Protein AF-A0A9W7NIA6-F1 (afdb_monomer_lite)

InterPro domains:
  IPR011495 Signal transduction histidine kinase, subgroup 2, dimerisation and phosphoacceptor domain [PF07568] (92-159)
  IPR036890 Histidine kinase/HSP90-like ATPase superfamily [G3DSA:3.30.565.10] (148-279)

Radius of gyration: 28.09 Å; chains: 1; bounding box: 45×114×81 Å

pLDDT: mean 70.33, std 26.48, range [24.34, 98.06]

Foldseek 3Di:
DDDDDDDDDDDDDDDDPDDDDDDDDDDDDDDDDDDDDDDDDDDDDDDDDDDDDDDDDDPDDDDDDDDDDDDDDDPPDPDDPVVVVVVLLVVLVVQLVVLVVVLVVLVVVLVPDPDPQVSLLSVLVSLLSNLLSQQSVQWDCPVVATKGQLLSSLVVSLVVCQVVCVVLAEAEAEEADRAIFHSQLSSLVSSLSSLLQSLQSVVCSVVSHFYWYWYFDQDPQRKTKTKIFTPADPPPPPPPDDPSNVVSVVSNVVSCVSLVWDWDADPSRGMIMIIHHNVRRD

Organism: NCBI:txid214106

Secondary structure (DSSP, 8-state):
-------------------PPPPP----------------------------------------------------PPP-HHHHHHHHHHHHHHHHHHHHHHHHHHHHHHHT---HHHHHHHHHHHHHHHHHHHHHHTEE-TTSS-EEEHHHHHHHHHHHHHHHHHHTTEEEEEEE---EEEHHHHHHHHHHHHHHHHHHHHHHHHHTSEEEEEEEEE-TTS-EEEEEEE------TT-PPPHHHHHHHHHHHHHHHHTT-EEEE-TTS-EEEEEE-GGG--

Sequence (282 aa):
MSSGASWPTGHRGRSRTGWSCIPAGAAPGHAGSLLMQRSANAPARTVAGSSVEKRSTAAESLMKHEPSAGGTGPQRDGPDERSDAAVIADLRHGMANSLQMLAALVQVRISALEDPGTRQELEALVSGVHGMGMVYRALDVSTGRLRTAVHRVVQDLCGVHRAALESANIQLRCHTDDVLIPLDAAMPLAVLTSEMLMAAIKRCQRARHGALDVLLVRDDDGCLRLDVLNDGFDLPQHSGRAAGDLLGWTVVTALAHQIGASVERSADDRRITLILRPSRLE

Structure (mmCIF, N/CA/C/O backbone):
data_AF-A0A9W7NIA6-F1
#
_entry.id   AF-A0A9W7NIA6-F1
#
loop_
_atom_site.group_PDB
_atom_site.id
_atom_site.type_symbol
_atom_site.label_atom_id
_atom_site.label_alt_id
_atom_site.label_comp_id
_atom_site.label_asym_id
_atom_site.label_entity_id
_atom_site.label_seq_id
_atom_site.pdbx_PDB_ins_code
_atom_site.Cartn_x
_atom_site.Cartn_y
_atom_site.Cartn_z
_atom_site.occupancy
_atom_site.B_iso_or_equiv
_atom_site.auth_seq_id
_atom_site.auth_comp_id
_atom_site.auth_asym_id
_atom_site.auth_atom_id
_atom_site.pdbx_PDB_model_num
ATOM 1 N N . MET A 1 1 ? -2.355 -62.264 9.907 1.00 35.81 1 MET A N 1
ATOM 2 C CA . MET A 1 1 ? -1.812 -61.098 10.635 1.00 35.81 1 MET A CA 1
ATOM 3 C C . MET A 1 1 ? -2.331 -59.865 9.892 1.00 35.81 1 MET A C 1
ATOM 5 O O . MET A 1 1 ? -1.863 -59.627 8.792 1.00 35.81 1 MET A O 1
ATOM 9 N N . SER A 1 2 ? -3.557 -59.395 10.185 1.00 29.06 2 SER A N 1
ATOM 10 C CA . SER A 1 2 ? -3.890 -58.295 11.136 1.00 29.06 2 SER A CA 1
ATOM 11 C C . SER A 1 2 ? -3.216 -56.977 10.719 1.00 29.06 2 SER A C 1
ATOM 13 O O . SER A 1 2 ? -1.999 -56.978 10.606 1.00 29.06 2 SER A O 1
ATOM 15 N N . SER A 1 3 ? -3.860 -55.831 10.465 1.00 29.38 3 SER A N 1
ATOM 16 C CA . SER A 1 3 ? -5.080 -55.158 10.974 1.00 29.38 3 SER A CA 1
ATOM 17 C C . SER A 1 3 ? -5.389 -53.983 9.997 1.00 29.38 3 SER A C 1
ATOM 19 O O . SER A 1 3 ? -4.436 -53.461 9.430 1.00 29.38 3 SER A O 1
ATOM 21 N N . GLY A 1 4 ? -6.625 -53.613 9.601 1.00 26.69 4 GLY A N 1
ATOM 22 C CA . GLY A 1 4 ? -7.628 -52.787 10.333 1.00 26.69 4 GLY A CA 1
ATOM 23 C C . GLY A 1 4 ? -7.138 -51.332 10.535 1.00 26.69 4 GLY A C 1
ATOM 24 O O . GLY A 1 4 ? -6.041 -51.192 11.056 1.00 26.69 4 GLY A O 1
ATOM 25 N N . ALA A 1 5 ? -7.809 -50.212 10.203 1.00 28.19 5 ALA A N 1
ATOM 26 C CA . ALA A 1 5 ? -9.239 -49.849 10.142 1.00 28.19 5 ALA A CA 1
ATOM 27 C C . ALA A 1 5 ? -9.411 -48.465 9.408 1.00 28.19 5 ALA A C 1
ATOM 29 O O . ALA A 1 5 ? -8.474 -47.676 9.408 1.00 28.19 5 ALA A O 1
ATOM 30 N N . SER A 1 6 ? -10.422 -48.237 8.550 1.00 26.33 6 SER A N 1
ATOM 31 C CA . SER A 1 6 ? -11.706 -47.491 8.728 1.00 26.33 6 SER A CA 1
ATOM 32 C C . SER A 1 6 ? -11.681 -45.939 8.851 1.00 26.33 6 SER A C 1
ATOM 34 O O . SER A 1 6 ? -10.923 -45.377 9.628 1.00 26.33 6 SER A O 1
ATOM 36 N N . TRP A 1 7 ? -12.589 -45.303 8.088 1.00 26.31 7 TRP A N 1
ATOM 37 C CA . TRP A 1 7 ? -12.830 -43.878 7.749 1.00 26.31 7 TRP A CA 1
ATOM 38 C C . TRP A 1 7 ? -13.289 -42.936 8.904 1.00 26.31 7 TRP A C 1
ATOM 40 O O . TRP A 1 7 ? -13.500 -43.421 10.013 1.00 26.31 7 TRP A O 1
ATOM 50 N N . PRO A 1 8 ? -13.519 -41.614 8.663 1.00 30.97 8 PRO A N 1
ATOM 51 C CA . PRO A 1 8 ? -14.821 -41.189 8.119 1.00 30.97 8 PRO A CA 1
ATOM 52 C C . PRO A 1 8 ? -14.792 -40.074 7.051 1.00 30.97 8 PRO A C 1
ATOM 54 O O . PRO A 1 8 ? -13.955 -39.178 7.003 1.00 30.97 8 PRO A O 1
ATOM 57 N N . THR A 1 9 ? -15.817 -40.158 6.212 1.00 31.12 9 THR A N 1
ATOM 58 C CA . THR A 1 9 ? -16.374 -39.166 5.295 1.00 31.12 9 THR A CA 1
ATOM 59 C C . THR A 1 9 ? -17.072 -38.001 6.008 1.00 31.12 9 THR A C 1
ATOM 61 O O . THR A 1 9 ? -17.841 -38.237 6.935 1.00 31.12 9 THR A O 1
ATOM 64 N N . GLY A 1 10 ? -16.979 -36.801 5.423 1.00 24.70 10 GLY A N 1
ATOM 65 C CA . GLY A 1 10 ? -18.117 -35.880 5.305 1.00 24.70 10 GLY A CA 1
ATOM 66 C C . GLY A 1 10 ? -18.076 -34.593 6.132 1.00 24.70 10 GLY A C 1
ATOM 67 O O . GLY A 1 10 ? -18.335 -34.617 7.321 1.00 24.70 10 GLY A O 1
ATOM 68 N N . HIS A 1 11 ? -17.934 -33.456 5.445 1.00 25.97 11 HIS A N 1
ATOM 69 C CA . HIS A 1 11 ? -18.903 -32.360 5.537 1.00 25.97 11 HIS A CA 1
ATOM 70 C C . HIS A 1 11 ? -18.902 -31.577 4.215 1.00 25.97 11 HIS A C 1
ATOM 72 O O . HIS A 1 11 ? -17.964 -30.863 3.875 1.00 25.97 11 HIS A O 1
ATOM 78 N N . ARG A 1 12 ? -19.974 -31.763 3.434 1.00 33.03 12 ARG A N 1
ATOM 79 C CA . ARG A 1 12 ? -20.398 -30.826 2.388 1.00 33.03 12 ARG A CA 1
ATOM 80 C C . ARG A 1 12 ? -21.127 -29.680 3.079 1.00 33.03 12 ARG A C 1
ATOM 82 O O . ARG A 1 12 ? -22.023 -29.943 3.876 1.00 33.03 12 ARG A O 1
ATOM 89 N N . GLY A 1 13 ? -20.835 -28.444 2.693 1.00 24.81 13 GLY A N 1
ATOM 90 C CA . GLY A 1 13 ? -21.656 -27.307 3.088 1.00 24.81 13 GLY A CA 1
ATOM 91 C C . GLY A 1 13 ? -21.173 -25.978 2.530 1.00 24.81 13 GLY A C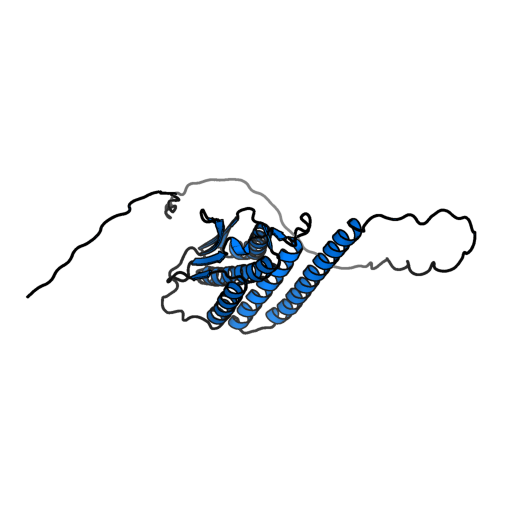 1
ATOM 92 O O . GLY A 1 13 ? -20.417 -25.320 3.217 1.00 24.81 13 GLY A O 1
ATOM 93 N N . ARG A 1 14 ? -21.720 -25.608 1.353 1.00 28.06 14 ARG A N 1
ATOM 94 C CA . ARG A 1 14 ? -22.021 -24.232 0.872 1.00 28.06 14 ARG A CA 1
ATOM 95 C C . ARG A 1 14 ? -20.824 -23.258 0.759 1.00 28.06 14 ARG A C 1
ATOM 97 O O . ARG A 1 14 ? -19.807 -23.424 1.388 1.00 28.06 14 ARG A O 1
ATOM 104 N N . SER A 1 15 ? -20.816 -22.231 -0.076 1.00 28.97 15 SER A N 1
ATOM 105 C CA . SER A 1 15 ? -21.731 -21.714 -1.089 1.00 28.97 15 SER A CA 1
ATOM 106 C C . SER A 1 15 ? -20.875 -20.894 -2.050 1.00 28.97 15 SER A C 1
ATOM 108 O O . SER A 1 15 ? -19.988 -20.157 -1.639 1.00 28.97 15 SER A O 1
ATOM 110 N N . ARG A 1 16 ? -21.166 -21.041 -3.340 1.00 33.53 16 ARG A N 1
ATOM 111 C CA . ARG A 1 16 ? -20.663 -20.199 -4.419 1.00 33.53 16 ARG A CA 1
ATOM 112 C C . ARG A 1 16 ? -21.032 -18.732 -4.163 1.00 33.53 16 ARG A C 1
ATOM 114 O O . ARG A 1 16 ? -22.217 -18.415 -4.171 1.00 33.53 16 ARG A O 1
ATOM 121 N N . THR A 1 17 ? -20.047 -17.850 -4.098 1.00 35.25 17 THR A N 1
ATOM 122 C CA . THR A 1 17 ? -20.168 -16.476 -4.602 1.00 35.25 17 THR A CA 1
ATOM 123 C C . THR A 1 17 ? -19.306 -16.407 -5.856 1.00 35.25 17 THR A C 1
ATOM 125 O O . THR A 1 17 ? -18.080 -16.373 -5.829 1.00 35.25 17 THR A O 1
ATOM 128 N N . GLY A 1 18 ? -19.982 -16.581 -6.991 1.00 30.41 18 GLY A N 1
ATOM 129 C CA . GLY A 1 18 ? -19.365 -16.638 -8.303 1.00 30.41 18 GLY A CA 1
ATOM 130 C C . GLY A 1 18 ? -19.008 -15.247 -8.791 1.00 30.41 18 GLY A C 1
ATOM 131 O O . GLY A 1 18 ? -19.892 -14.419 -8.965 1.00 30.41 18 GLY A O 1
ATOM 132 N N . TRP A 1 19 ? -17.727 -15.033 -9.064 1.00 31.39 19 TRP A N 1
ATOM 133 C CA . TRP A 1 19 ? -17.273 -14.041 -10.029 1.00 31.39 19 TRP A CA 1
ATOM 134 C C . TRP A 1 19 ? -16.448 -14.813 -11.055 1.00 31.39 19 TRP A C 1
ATOM 136 O O . TRP A 1 19 ? -15.331 -15.252 -10.791 1.00 31.39 19 TRP A O 1
ATOM 146 N N . SER A 1 20 ? -17.080 -15.110 -12.191 1.00 28.36 20 SER A N 1
ATOM 147 C CA . SER A 1 20 ? -16.443 -15.785 -13.316 1.00 28.36 20 SER A CA 1
ATOM 148 C C . SER A 1 20 ? -15.481 -14.825 -14.006 1.00 28.36 20 SER A C 1
ATOM 150 O O . SER A 1 20 ? -15.880 -13.729 -14.398 1.00 28.36 20 SER A O 1
ATOM 152 N N . CYS A 1 21 ? -14.238 -15.265 -14.187 1.00 28.02 21 CYS A N 1
ATOM 153 C CA . CYS A 1 21 ? -13.255 -14.634 -15.057 1.00 28.02 21 CYS A CA 1
ATOM 154 C C . CYS A 1 21 ? -13.866 -14.333 -16.436 1.00 28.02 21 CYS A C 1
ATOM 156 O O . CYS A 1 21 ? -14.433 -15.221 -17.074 1.00 28.02 21 CYS A O 1
ATOM 158 N N . ILE A 1 22 ? -13.737 -13.089 -16.893 1.00 31.64 22 ILE A N 1
ATOM 159 C CA . ILE A 1 22 ? -14.044 -12.694 -18.271 1.00 31.64 22 ILE A CA 1
ATOM 160 C C . ILE A 1 22 ? -12.953 -13.303 -19.168 1.00 31.64 22 ILE A C 1
ATOM 162 O O . ILE A 1 22 ? -11.774 -13.046 -18.909 1.00 31.64 22 ILE A O 1
ATOM 166 N N . PRO A 1 23 ? -13.281 -14.110 -20.194 1.00 31.00 23 PRO A N 1
ATOM 167 C CA . PRO A 1 23 ? -12.272 -14.631 -21.102 1.00 31.00 23 PRO A CA 1
ATOM 168 C C . PRO A 1 23 ? -11.847 -13.560 -22.113 1.00 31.00 23 PRO A C 1
ATOM 170 O O . PRO A 1 23 ? -12.667 -12.824 -22.664 1.00 31.00 23 PRO A O 1
ATOM 173 N N . ALA A 1 24 ? -10.541 -13.503 -22.358 1.00 29.97 24 ALA A N 1
ATOM 174 C CA . ALA A 1 24 ? -9.917 -12.698 -23.393 1.00 29.97 24 ALA A CA 1
ATOM 175 C C . ALA A 1 24 ? -10.160 -13.297 -24.792 1.00 29.97 24 ALA A C 1
ATOM 177 O O . ALA A 1 24 ? -9.992 -14.500 -24.987 1.00 29.97 24 ALA A O 1
ATOM 178 N N . GLY A 1 25 ? -10.458 -12.434 -25.769 1.00 29.38 25 GLY A N 1
ATOM 179 C CA . GLY A 1 25 ? -10.192 -12.692 -27.189 1.00 29.38 25 GLY A CA 1
ATOM 180 C C . GLY A 1 25 ? -11.402 -12.670 -28.125 1.00 29.38 25 GLY A C 1
ATOM 181 O O . GLY A 1 25 ? -12.050 -13.692 -28.314 1.00 29.38 25 GLY A O 1
ATOM 182 N N . ALA A 1 26 ? -11.617 -11.535 -28.803 1.00 25.50 26 ALA A N 1
ATOM 183 C CA . ALA A 1 26 ? -12.154 -11.489 -30.169 1.00 25.50 26 ALA A CA 1
ATOM 184 C C . ALA A 1 26 ? -11.897 -10.110 -30.820 1.00 25.50 26 ALA A C 1
ATOM 186 O O . ALA A 1 26 ? -12.522 -9.114 -30.471 1.00 25.50 26 ALA A O 1
ATOM 187 N N . ALA A 1 27 ? -10.993 -10.072 -31.798 1.00 28.80 27 ALA A N 1
ATOM 188 C CA . ALA A 1 27 ? -11.077 -9.205 -32.982 1.00 28.80 27 ALA A CA 1
ATOM 189 C C . ALA A 1 27 ? -11.425 -10.145 -34.165 1.00 28.80 27 ALA A C 1
ATOM 191 O O . ALA A 1 27 ? -11.070 -11.323 -34.048 1.00 28.80 27 ALA A O 1
ATOM 192 N N . PRO A 1 28 ? -12.086 -9.730 -35.275 1.00 40.97 28 PRO A N 1
ATOM 193 C CA . PRO A 1 28 ? -11.761 -8.534 -36.072 1.00 40.97 28 PRO A CA 1
ATOM 194 C C . PRO A 1 28 ? -12.975 -7.804 -36.711 1.00 40.97 28 PRO A C 1
ATOM 196 O O . PRO A 1 28 ? -14.111 -8.257 -36.621 1.00 40.97 28 PRO A O 1
ATOM 199 N N . GLY A 1 29 ? -12.729 -6.696 -37.429 1.00 26.22 29 GLY A N 1
ATOM 200 C CA . GLY A 1 29 ? -13.706 -6.147 -38.385 1.00 26.22 29 GLY A CA 1
ATOM 201 C C . GLY A 1 29 ? -13.488 -4.690 -38.800 1.00 26.22 29 GLY A C 1
ATOM 202 O O . GLY A 1 29 ? -13.996 -3.778 -38.161 1.00 26.22 29 GLY A O 1
ATOM 203 N N . HIS A 1 30 ? -12.753 -4.476 -39.894 1.00 30.47 30 HIS A N 1
ATOM 204 C CA . HIS A 1 30 ? -12.674 -3.209 -40.630 1.00 30.47 30 HIS A CA 1
ATOM 205 C C . HIS A 1 30 ? -13.987 -2.861 -41.354 1.00 30.47 30 HIS A C 1
ATOM 207 O O . HIS A 1 30 ? -14.531 -3.716 -42.043 1.00 30.47 30 HIS A O 1
ATOM 213 N N . ALA A 1 31 ? -14.391 -1.587 -41.294 1.00 26.70 31 ALA A N 1
ATOM 214 C CA . ALA A 1 31 ? -14.939 -0.757 -42.388 1.00 26.70 31 ALA A CA 1
ATOM 215 C C . ALA A 1 31 ? -15.314 0.609 -41.774 1.00 26.70 31 ALA A C 1
ATOM 217 O O . ALA A 1 31 ? -16.109 0.652 -40.846 1.00 26.70 31 ALA A O 1
ATOM 218 N N . GLY A 1 32 ? -14.591 1.697 -42.070 1.00 24.34 32 GLY A N 1
ATOM 219 C CA . GLY A 1 32 ? -14.987 2.700 -43.078 1.00 24.34 32 GLY A CA 1
ATOM 220 C C . GLY A 1 32 ? -16.084 3.620 -42.510 1.00 24.34 32 GLY A C 1
ATOM 221 O O . GLY A 1 32 ? -17.127 3.136 -42.114 1.00 24.34 32 GLY A O 1
ATOM 222 N N . SER A 1 33 ? -15.983 4.944 -42.428 1.00 25.64 33 SER A N 1
ATOM 223 C CA . SER A 1 33 ? -15.465 5.901 -43.401 1.00 25.64 33 SER A CA 1
ATOM 224 C C . SER A 1 33 ? -15.845 7.305 -42.894 1.00 25.64 33 SER A C 1
ATOM 226 O O . SER A 1 33 ? -17.018 7.494 -42.592 1.00 25.64 33 SER A O 1
ATOM 228 N N . LEU A 1 34 ? -14.874 8.240 -42.889 1.00 25.27 34 LEU A N 1
ATOM 229 C CA . LEU A 1 34 ? -14.994 9.689 -43.193 1.00 25.27 34 LEU A CA 1
ATOM 230 C C . LEU A 1 34 ? -15.921 10.544 -42.279 1.00 25.27 34 LEU A C 1
ATOM 232 O O . LEU A 1 34 ? -16.930 10.084 -41.782 1.00 25.27 34 LEU A O 1
ATOM 236 N N . LEU A 1 35 ? -15.734 11.836 -41.993 1.00 24.91 35 LEU A N 1
ATOM 237 C CA . LEU A 1 35 ? -14.941 12.972 -42.491 1.00 24.91 35 LEU A CA 1
ATOM 238 C C . LEU A 1 35 ? -15.291 14.124 -41.511 1.00 24.91 35 LEU A C 1
ATOM 240 O O . LEU A 1 35 ? -16.459 14.271 -41.170 1.00 24.91 35 LEU A O 1
ATOM 244 N N . MET A 1 36 ? -14.371 14.908 -40.948 1.00 26.52 36 MET A N 1
ATOM 245 C CA . MET A 1 36 ? -13.943 16.244 -41.418 1.00 26.52 36 MET A CA 1
ATOM 246 C C . MET A 1 36 ? -13.059 16.808 -40.285 1.00 26.52 36 MET A C 1
ATOM 248 O O . MET A 1 36 ? -13.489 16.816 -39.138 1.00 26.52 36 MET A O 1
ATOM 252 N N . GLN A 1 37 ? -11.755 17.044 -40.483 1.00 26.91 37 GLN A N 1
ATOM 253 C CA . GLN A 1 37 ? -11.140 18.319 -40.915 1.00 26.91 37 GLN A CA 1
ATOM 254 C C . GLN A 1 37 ? -11.650 19.537 -40.106 1.00 26.91 37 GLN A C 1
ATOM 256 O O . GLN A 1 37 ? -12.847 19.760 -40.037 1.00 26.91 37 GLN A O 1
ATOM 261 N N . ARG A 1 38 ? -10.814 20.425 -39.538 1.00 24.52 38 ARG A N 1
ATOM 262 C CA . ARG A 1 38 ? -9.667 21.104 -40.171 1.00 24.52 38 ARG A CA 1
ATOM 263 C C . ARG A 1 38 ? -8.953 22.045 -39.166 1.00 24.52 38 ARG A C 1
ATOM 265 O O . ARG A 1 38 ? -9.648 22.695 -38.401 1.00 24.52 38 ARG A O 1
ATOM 272 N N . SER A 1 39 ? -7.629 22.224 -39.350 1.00 24.78 39 SER A N 1
ATOM 273 C CA . SER A 1 39 ? -6.821 23.468 -39.154 1.00 24.78 39 SER A CA 1
ATOM 274 C C . SER A 1 39 ? -6.678 24.082 -37.745 1.00 24.78 39 SER A C 1
ATOM 276 O O . SER A 1 39 ? -7.606 24.047 -36.963 1.00 24.78 39 SER A O 1
ATOM 278 N N . ALA A 1 40 ? -5.589 24.744 -37.337 1.00 28.59 40 ALA A N 1
ATOM 279 C CA . ALA A 1 40 ? -4.321 25.179 -37.941 1.00 28.59 40 ALA A CA 1
ATOM 280 C C . ALA A 1 40 ? -3.360 25.511 -36.763 1.00 28.59 40 ALA A C 1
ATOM 282 O O . ALA A 1 40 ? -3.812 25.977 -35.727 1.00 28.59 40 ALA A O 1
ATOM 283 N N . ASN A 1 41 ? -2.100 25.077 -36.803 1.00 29.44 41 ASN A N 1
ATOM 284 C CA . ASN A 1 41 ? -0.897 25.877 -37.096 1.00 29.44 41 ASN A CA 1
ATOM 285 C C . ASN A 1 41 ? -0.435 26.865 -35.991 1.00 29.44 41 ASN A C 1
ATOM 287 O O . ASN A 1 41 ? -1.166 27.758 -35.577 1.00 29.44 41 ASN A O 1
ATOM 291 N N . ALA A 1 42 ? 0.818 26.684 -35.557 1.00 30.42 42 ALA A N 1
ATOM 292 C CA . ALA A 1 42 ? 1.571 27.498 -34.592 1.00 30.42 42 ALA A CA 1
ATOM 293 C C . ALA A 1 42 ? 2.020 28.859 -35.199 1.00 30.42 42 ALA A C 1
ATOM 295 O O . ALA A 1 42 ? 1.825 29.060 -36.401 1.00 30.42 42 ALA A O 1
ATOM 296 N N . PRO A 1 43 ? 2.636 29.796 -34.436 1.00 35.00 43 PRO A N 1
ATOM 297 C CA . PRO A 1 43 ? 4.067 29.662 -34.113 1.00 35.00 43 PRO A CA 1
ATOM 298 C C . PRO A 1 43 ? 4.513 30.226 -32.744 1.00 35.00 43 PRO A C 1
ATOM 300 O O . PRO A 1 43 ? 3.834 31.011 -32.088 1.00 35.00 43 PRO A O 1
ATOM 303 N N . ALA A 1 44 ? 5.727 29.839 -32.350 1.00 32.53 44 ALA A N 1
ATOM 304 C CA . ALA A 1 44 ? 6.492 30.403 -31.243 1.00 32.53 44 ALA A CA 1
ATOM 305 C C . ALA A 1 44 ? 7.003 31.828 -31.539 1.00 32.53 44 ALA A C 1
ATOM 307 O O . ALA A 1 44 ? 7.367 32.122 -32.678 1.00 32.53 44 ALA A O 1
ATOM 308 N N . ARG A 1 45 ? 7.151 32.664 -30.497 1.00 27.72 45 ARG A N 1
ATOM 309 C CA . ARG A 1 45 ? 8.235 33.661 -30.371 1.00 27.72 45 ARG A CA 1
ATOM 310 C C . ARG A 1 45 ? 8.408 34.146 -28.928 1.00 27.72 45 ARG A C 1
ATOM 312 O O . ARG A 1 45 ? 7.466 34.221 -28.151 1.00 27.72 45 ARG A O 1
ATOM 319 N N . THR A 1 46 ? 9.662 34.446 -28.623 1.00 28.09 46 THR A N 1
ATOM 320 C CA . THR A 1 46 ? 10.285 34.646 -27.312 1.00 28.09 46 THR A CA 1
ATOM 321 C C . THR A 1 46 ? 10.460 36.139 -26.968 1.00 28.09 46 THR A C 1
ATOM 323 O O . THR A 1 46 ? 10.605 36.952 -27.879 1.00 28.09 46 THR A O 1
ATOM 326 N N . VAL A 1 47 ? 10.611 36.418 -25.661 1.00 29.36 47 VAL A N 1
ATOM 327 C CA . VAL A 1 47 ? 11.514 37.396 -24.988 1.00 29.36 47 VAL A CA 1
ATOM 328 C C . VAL A 1 47 ? 10.870 38.560 -24.199 1.00 29.36 47 VAL A C 1
ATOM 330 O O . VAL A 1 47 ? 10.198 39.419 -24.753 1.00 29.36 47 VAL A O 1
ATOM 333 N N . ALA A 1 48 ? 11.299 38.599 -22.924 1.00 25.55 48 ALA A N 1
ATOM 334 C CA . ALA A 1 48 ? 11.569 39.718 -22.004 1.00 25.55 48 ALA A CA 1
ATOM 335 C C . ALA A 1 48 ? 10.449 40.407 -21.208 1.00 25.55 48 ALA A C 1
ATOM 337 O O . ALA A 1 48 ? 9.509 40.967 -21.754 1.00 25.55 48 ALA A O 1
ATOM 338 N N . GLY A 1 49 ? 10.741 40.547 -19.906 1.00 25.11 49 GLY A N 1
ATOM 339 C CA . GLY A 1 49 ? 10.599 41.831 -19.216 1.00 25.11 49 GLY A CA 1
ATOM 340 C C . GLY A 1 49 ? 9.767 41.815 -17.936 1.00 25.11 49 GLY A C 1
ATOM 341 O O . GLY A 1 49 ? 8.550 41.828 -18.005 1.00 25.11 49 GLY A O 1
ATOM 342 N N . SER A 1 50 ? 10.464 41.872 -16.794 1.00 26.41 50 SER A N 1
ATOM 343 C CA . SER A 1 50 ? 10.102 42.579 -15.547 1.00 26.41 50 SER A CA 1
ATOM 344 C C . SER A 1 50 ? 8.691 42.428 -14.950 1.00 26.41 50 SER A C 1
ATOM 346 O O . SER A 1 50 ? 7.726 42.962 -15.480 1.00 26.41 50 SER A O 1
ATOM 348 N N . SER A 1 51 ? 8.603 41.905 -13.723 1.00 27.80 51 SER A N 1
ATOM 349 C CA . SER A 1 51 ? 8.414 42.770 -12.542 1.00 27.80 51 SER A CA 1
ATOM 350 C C . SER A 1 51 ? 8.311 41.946 -11.260 1.00 27.80 51 SER A C 1
ATOM 352 O O . SER A 1 51 ? 7.390 41.157 -11.073 1.00 27.80 51 SER A O 1
ATOM 354 N N . VAL A 1 52 ? 9.279 42.170 -10.375 1.00 34.56 52 VAL A N 1
ATOM 355 C CA . VAL A 1 52 ? 9.288 41.772 -8.967 1.00 34.56 52 VAL A CA 1
ATOM 356 C C . VAL A 1 52 ? 8.818 42.983 -8.172 1.00 34.56 52 VAL A C 1
ATOM 358 O O . VAL A 1 52 ? 9.559 43.948 -8.086 1.00 34.56 52 VAL A O 1
ATOM 361 N N . GLU A 1 53 ? 7.618 42.934 -7.603 1.00 31.95 53 GLU A N 1
ATOM 362 C CA . GLU A 1 53 ? 7.084 43.821 -6.554 1.00 31.95 53 GLU A CA 1
ATOM 363 C C . GLU A 1 53 ? 5.821 43.114 -6.021 1.00 31.95 53 GLU A C 1
ATOM 365 O O . GLU A 1 53 ? 5.084 42.531 -6.804 1.00 31.95 53 GLU A O 1
ATOM 370 N N . LYS A 1 54 ? 5.425 43.060 -4.752 1.00 31.23 54 LYS A N 1
ATOM 371 C CA . LYS A 1 54 ? 5.798 43.661 -3.468 1.00 31.23 54 LYS A CA 1
ATOM 372 C C . LYS A 1 54 ? 5.013 42.840 -2.432 1.00 31.23 54 LYS A C 1
ATOM 374 O O . LYS A 1 54 ? 3.834 42.593 -2.675 1.00 31.23 54 LYS A O 1
ATOM 379 N N . ARG A 1 55 ? 5.611 42.462 -1.297 1.00 31.86 55 ARG A N 1
ATOM 380 C CA . ARG A 1 55 ? 4.918 42.191 -0.012 1.00 31.86 55 ARG A CA 1
ATOM 381 C C . ARG A 1 55 ? 5.962 41.930 1.079 1.00 31.86 55 ARG A C 1
ATOM 383 O O . ARG A 1 55 ? 6.223 40.799 1.469 1.00 31.86 55 ARG A O 1
ATOM 390 N N . SER A 1 56 ? 6.576 43.006 1.555 1.00 30.14 56 SER A N 1
ATOM 391 C CA . SER A 1 56 ? 7.138 43.079 2.903 1.00 30.14 56 SER A CA 1
ATOM 392 C C . SER A 1 56 ? 6.503 44.278 3.606 1.00 30.14 56 SER A C 1
ATOM 394 O O . SER A 1 56 ? 6.135 45.229 2.923 1.00 30.14 56 SER A O 1
ATOM 396 N N . THR A 1 57 ? 6.416 44.178 4.938 1.00 29.75 57 THR A N 1
ATOM 397 C CA . THR A 1 57 ? 5.983 45.151 5.968 1.00 29.75 57 THR A CA 1
ATOM 398 C C . THR A 1 57 ? 4.657 44.844 6.678 1.00 29.75 57 THR A C 1
ATOM 400 O O . THR A 1 57 ? 3.609 45.421 6.420 1.00 29.75 57 THR A O 1
ATOM 403 N N . ALA A 1 58 ? 4.744 43.955 7.670 1.00 29.28 58 ALA A N 1
ATOM 404 C CA . ALA A 1 58 ? 3.874 43.960 8.848 1.00 29.28 58 ALA A CA 1
ATOM 405 C C . ALA A 1 58 ? 4.659 43.420 10.058 1.00 29.28 58 ALA A C 1
ATOM 407 O O . ALA A 1 58 ? 4.341 42.382 10.627 1.00 29.28 58 ALA A O 1
ATOM 408 N N . ALA A 1 59 ? 5.746 44.106 10.403 1.00 32.97 59 ALA A N 1
ATOM 409 C CA . ALA A 1 59 ? 6.466 43.942 11.658 1.00 32.97 59 ALA A CA 1
ATOM 410 C C . ALA A 1 59 ? 6.891 45.344 12.093 1.00 32.97 59 ALA A C 1
ATOM 412 O O . ALA A 1 59 ? 7.911 45.820 11.622 1.00 32.97 59 ALA A O 1
ATOM 413 N N . GLU A 1 60 ? 6.023 46.021 12.854 1.00 35.31 60 GLU A N 1
ATOM 414 C CA . GLU A 1 60 ? 6.310 47.159 13.750 1.00 35.31 60 GLU A CA 1
ATOM 415 C C . GLU A 1 60 ? 4.991 47.857 14.111 1.00 35.31 60 GLU A C 1
ATOM 417 O O . GLU A 1 60 ? 4.554 48.813 13.477 1.00 35.31 60 GLU A O 1
ATOM 422 N N . SER A 1 61 ? 4.311 47.345 15.135 1.00 31.78 61 SER A N 1
ATOM 423 C CA . SER A 1 61 ? 3.308 48.093 15.908 1.00 31.78 61 SER A CA 1
ATOM 424 C C . SER A 1 61 ? 3.150 47.419 17.268 1.00 31.78 61 SER A C 1
ATOM 426 O O . SER A 1 61 ? 2.134 46.816 17.589 1.00 31.78 61 SER A O 1
ATOM 428 N N . LEU A 1 62 ? 4.223 47.484 18.053 1.00 33.62 62 LEU A N 1
ATOM 429 C CA . LEU A 1 62 ? 4.271 47.092 19.458 1.00 33.62 62 LEU A CA 1
ATOM 430 C C . LEU A 1 62 ? 4.973 48.226 20.202 1.00 33.62 62 LEU A C 1
ATOM 432 O O . LEU A 1 62 ? 6.194 48.273 20.240 1.00 33.62 62 LEU A O 1
ATOM 436 N N . MET A 1 63 ? 4.181 49.180 20.693 1.00 35.12 63 MET A N 1
ATOM 437 C CA . MET A 1 63 ? 4.391 49.986 21.905 1.00 35.12 63 MET A CA 1
ATOM 438 C C . MET A 1 63 ? 3.517 51.236 21.821 1.00 35.12 63 MET A C 1
ATOM 440 O O . MET A 1 63 ? 3.829 52.159 21.070 1.00 35.12 63 MET A O 1
ATOM 444 N N . LYS A 1 64 ? 2.438 51.240 22.615 1.00 34.44 64 LYS A N 1
ATOM 445 C CA . LYS A 1 64 ? 1.878 52.368 23.390 1.00 34.44 64 LYS A CA 1
ATOM 446 C C . LYS A 1 64 ? 0.412 52.071 23.705 1.00 34.44 64 LYS A C 1
ATOM 448 O O . LYS A 1 64 ? -0.444 52.314 22.866 1.00 34.44 64 LYS A O 1
ATOM 453 N N . HIS A 1 65 ? 0.147 51.536 24.896 1.00 31.09 65 HIS A N 1
ATOM 454 C CA . HIS A 1 65 ? -0.801 52.099 25.868 1.00 31.09 65 HIS A CA 1
ATOM 455 C C . HIS A 1 65 ? -1.093 51.100 26.997 1.00 31.09 65 HIS A C 1
ATOM 457 O O . HIS A 1 65 ? -1.613 50.017 26.770 1.00 31.09 65 HIS A O 1
ATOM 463 N N . GLU A 1 66 ? -0.821 51.539 28.218 1.00 27.77 66 GLU A N 1
ATOM 464 C CA . GLU A 1 66 ? -1.576 51.217 29.433 1.00 27.77 66 GLU A CA 1
ATOM 465 C C . GLU A 1 66 ? -1.958 52.568 30.080 1.00 27.77 66 GLU A C 1
ATOM 467 O O . GLU A 1 66 ? -1.370 53.587 29.686 1.00 27.77 66 GLU A O 1
ATOM 472 N N . PRO A 1 67 ? -2.854 52.645 31.087 1.00 49.81 67 PRO A N 1
ATOM 473 C CA . PRO A 1 67 ? -3.748 51.619 31.650 1.00 49.81 67 PRO A CA 1
ATOM 474 C C . PRO A 1 67 ? -5.219 52.100 31.773 1.00 49.81 67 PRO A C 1
ATOM 476 O O . PRO A 1 67 ? -5.511 53.286 31.635 1.00 49.81 67 PRO A O 1
ATOM 479 N N . SER A 1 68 ? -6.156 51.207 32.120 1.00 29.56 68 SER A N 1
ATOM 480 C CA . SER A 1 68 ? -7.318 51.568 32.957 1.00 29.56 68 SER A CA 1
ATOM 481 C C . SER A 1 68 ? -7.975 50.331 33.579 1.00 29.56 68 SER A C 1
ATOM 483 O O . SER A 1 68 ? -8.215 49.331 32.906 1.00 29.56 68 SER A O 1
ATOM 485 N N . ALA A 1 69 ? -8.254 50.425 34.878 1.00 38.78 69 ALA A N 1
ATOM 486 C CA . ALA A 1 69 ? -8.839 49.393 35.722 1.00 38.78 69 ALA A CA 1
ATOM 487 C C . ALA A 1 69 ? -10.371 49.314 35.584 1.00 38.78 69 ALA A C 1
ATOM 489 O O . ALA A 1 69 ? -11.050 50.332 35.474 1.00 38.78 69 ALA A O 1
ATOM 490 N N . GLY A 1 70 ? -10.920 48.103 35.695 1.00 32.31 70 GLY A N 1
ATOM 491 C CA . GLY A 1 70 ? -12.358 47.856 35.823 1.00 32.31 70 GLY A CA 1
ATOM 492 C C . GLY A 1 70 ? -12.649 46.360 35.764 1.00 32.31 70 GLY A C 1
ATOM 493 O O . GLY A 1 70 ? -12.531 45.750 34.710 1.00 32.31 70 GLY A O 1
ATOM 494 N N . GLY A 1 71 ? -12.936 45.757 36.917 1.00 37.38 71 GLY A N 1
ATOM 495 C CA . GLY A 1 71 ? -13.038 44.309 37.068 1.00 37.38 71 GLY A CA 1
ATOM 496 C C . GLY A 1 71 ? -14.304 43.682 36.489 1.00 37.38 71 GLY A C 1
ATOM 497 O O . GLY A 1 71 ? -15.358 44.303 36.471 1.00 37.38 71 GLY A O 1
ATOM 498 N N . THR A 1 72 ? -14.191 42.399 36.141 1.00 35.72 72 THR A N 1
ATOM 499 C CA . THR A 1 72 ? -15.272 41.402 36.195 1.00 35.72 72 THR A CA 1
ATOM 500 C C . THR A 1 72 ? -14.648 40.009 36.092 1.00 35.72 72 THR A C 1
ATOM 502 O O . THR A 1 72 ? -14.004 39.729 35.094 1.00 35.72 72 THR A O 1
ATOM 505 N N . GLY A 1 73 ? -14.824 39.211 37.157 1.00 33.91 73 GLY A N 1
ATOM 506 C CA . GLY A 1 73 ? -14.810 37.739 37.281 1.00 33.91 73 GLY A CA 1
ATOM 507 C C . GLY A 1 73 ? -13.804 36.865 36.503 1.00 33.91 73 GLY A C 1
ATOM 508 O O . GLY A 1 73 ? -13.607 37.054 35.309 1.00 33.91 73 GLY A O 1
ATOM 509 N N . PRO A 1 74 ? -13.252 35.793 37.110 1.00 43.69 74 PRO A N 1
ATOM 510 C CA . PRO A 1 74 ? -12.650 34.728 36.321 1.00 43.69 74 PRO A CA 1
ATOM 511 C C . PRO A 1 74 ? -13.761 34.031 35.525 1.00 43.69 74 PRO A C 1
ATOM 513 O O . PRO A 1 74 ? -14.549 33.256 36.076 1.00 43.69 74 PRO A O 1
ATOM 516 N N . GLN A 1 75 ? -13.829 34.329 34.228 1.00 46.56 75 GLN A N 1
ATOM 517 C CA . GLN A 1 75 ? -14.533 33.514 33.251 1.00 46.56 75 GLN A CA 1
ATOM 518 C C . GLN A 1 75 ? -13.853 32.140 33.284 1.00 46.56 75 GLN A C 1
ATOM 520 O O . GLN A 1 75 ? -12.726 31.967 32.828 1.00 46.56 75 GLN A O 1
ATOM 525 N N . ARG A 1 76 ? -14.495 31.174 33.943 1.00 46.72 76 ARG A N 1
ATOM 526 C CA . ARG A 1 76 ? -14.121 29.766 33.841 1.00 46.72 76 ARG A CA 1
ATOM 527 C C . ARG A 1 76 ? -14.515 29.316 32.441 1.00 46.72 76 ARG A C 1
ATOM 529 O O . ARG A 1 76 ? -15.642 28.867 32.243 1.00 46.72 76 ARG A O 1
ATOM 536 N N . ASP A 1 77 ? -13.609 29.499 31.489 1.00 48.75 77 ASP A N 1
ATOM 537 C CA . ASP A 1 77 ? -13.681 28.799 30.215 1.00 48.75 77 ASP A CA 1
ATOM 538 C C . ASP A 1 77 ? -13.692 27.295 30.521 1.00 48.75 77 ASP A C 1
ATOM 540 O O . ASP A 1 77 ? -12.859 26.774 31.269 1.00 48.75 77 ASP A O 1
ATOM 544 N N . GLY A 1 78 ? -14.749 26.629 30.053 1.00 49.88 78 GLY A N 1
ATOM 545 C CA . GLY A 1 78 ? -14.916 25.183 30.159 1.00 49.88 78 GLY A CA 1
ATOM 546 C C . GLY A 1 78 ? -13.824 24.432 29.387 1.00 49.88 78 GLY A C 1
ATOM 547 O O . GLY A 1 78 ? -13.056 25.053 28.656 1.00 49.88 78 GLY A O 1
ATOM 548 N N . PRO A 1 79 ? -13.734 23.101 29.557 1.00 48.03 79 PRO A N 1
ATOM 549 C CA . PRO A 1 79 ? -12.612 22.311 29.068 1.00 48.03 79 PRO A CA 1
ATOM 550 C C . PRO A 1 79 ? -12.390 22.469 27.557 1.00 48.03 79 PRO A C 1
ATOM 552 O O . PRO A 1 79 ? -13.318 22.581 26.758 1.00 48.03 79 PRO A O 1
ATOM 555 N N . ASP A 1 80 ? -11.108 22.470 27.223 1.00 53.91 80 ASP A N 1
ATOM 556 C CA . ASP A 1 80 ? -10.420 22.991 26.043 1.00 53.91 80 ASP A CA 1
ATOM 557 C C . ASP A 1 80 ? -10.629 22.160 24.752 1.00 53.91 80 ASP A C 1
ATOM 559 O O . ASP A 1 80 ? -9.716 21.978 23.953 1.00 53.91 80 ASP A O 1
ATOM 563 N N . GLU A 1 81 ? -11.825 21.614 24.505 1.00 50.31 81 GLU A N 1
ATOM 564 C CA . GLU A 1 81 ? -12.047 20.632 23.421 1.00 50.31 81 GLU A CA 1
ATOM 565 C C . GLU A 1 81 ? -11.774 21.191 22.008 1.00 50.31 81 GLU A C 1
ATOM 567 O O . GLU A 1 81 ? -11.402 20.456 21.090 1.00 50.31 81 GLU A O 1
ATOM 572 N N . ARG A 1 82 ? -11.921 22.511 21.813 1.00 52.03 82 ARG A N 1
ATOM 573 C CA . ARG A 1 82 ? -11.574 23.182 20.545 1.00 52.03 82 ARG A CA 1
ATOM 574 C C . ARG A 1 82 ? -10.064 23.352 20.353 1.00 52.03 82 ARG A C 1
ATOM 576 O O . ARG A 1 82 ? -9.626 23.432 19.207 1.00 52.03 82 ARG A O 1
ATOM 583 N N . SER A 1 83 ? -9.295 23.398 21.440 1.00 60.00 83 SER A N 1
ATOM 584 C CA . SER A 1 83 ? -7.834 23.505 21.418 1.00 60.00 83 SER A CA 1
ATOM 585 C C . SER A 1 83 ? -7.211 22.171 21.005 1.00 60.00 83 SER A C 1
ATOM 587 O O . SER A 1 83 ? -6.418 22.128 20.067 1.00 60.00 83 SER A O 1
ATOM 589 N N . ASP A 1 84 ? -7.680 21.058 21.577 1.00 68.69 84 ASP A N 1
ATOM 590 C CA . ASP A 1 84 ? -7.135 19.725 21.291 1.00 68.69 84 ASP A CA 1
ATOM 591 C C . ASP A 1 84 ? -7.318 19.309 19.823 1.00 68.69 84 ASP A C 1
ATOM 593 O O . ASP A 1 84 ? -6.385 18.820 19.181 1.00 68.69 84 ASP A O 1
ATOM 597 N N . ALA A 1 85 ? -8.497 19.554 19.240 1.00 73.25 85 ALA A N 1
ATOM 598 C CA . ALA A 1 85 ? -8.755 19.235 17.835 1.00 73.25 85 ALA A CA 1
ATOM 599 C C . ALA A 1 85 ? -7.901 20.080 16.869 1.00 73.25 85 ALA A C 1
ATOM 601 O O . ALA A 1 85 ? -7.431 19.564 15.850 1.00 73.25 85 ALA A O 1
ATOM 602 N N . ALA A 1 86 ? -7.682 21.361 17.187 1.00 77.88 86 ALA A N 1
ATOM 603 C CA . ALA A 1 86 ? -6.826 22.249 16.404 1.00 77.88 86 ALA A CA 1
ATOM 604 C C . ALA A 1 86 ? -5.350 21.833 16.501 1.00 77.88 86 ALA A C 1
ATOM 606 O O . ALA A 1 86 ? -4.683 21.699 15.477 1.00 77.88 86 ALA A O 1
ATOM 607 N N . VAL A 1 87 ? -4.871 21.513 17.706 1.00 80.00 87 VAL A N 1
ATOM 608 C CA . VAL A 1 87 ? -3.509 21.009 17.941 1.00 80.00 87 VAL A CA 1
ATOM 609 C C . VAL A 1 87 ? -3.266 19.708 17.180 1.00 80.00 87 VAL A C 1
ATOM 611 O O . VAL A 1 87 ? -2.238 19.551 16.523 1.00 80.00 87 VAL A O 1
ATOM 614 N N . ILE A 1 88 ? -4.219 18.774 17.205 1.00 79.06 88 ILE A N 1
ATOM 615 C CA . ILE A 1 88 ? -4.107 17.525 16.446 1.00 79.06 88 ILE A CA 1
ATOM 616 C C . ILE A 1 88 ? -4.094 17.793 14.935 1.00 79.06 88 ILE A C 1
ATOM 618 O O . ILE A 1 88 ? -3.332 17.153 14.206 1.00 79.06 88 ILE A O 1
ATOM 622 N N . ALA A 1 89 ? -4.907 18.734 14.447 1.00 80.25 89 ALA A N 1
ATOM 623 C CA . ALA A 1 89 ? -4.904 19.114 13.038 1.00 80.25 89 ALA A CA 1
ATOM 624 C C . ALA A 1 89 ? -3.551 19.707 12.606 1.00 80.25 89 ALA A C 1
ATOM 626 O O . ALA A 1 89 ? -3.045 19.330 11.543 1.00 80.25 89 ALA A O 1
ATOM 627 N N . ASP A 1 90 ? -2.946 20.549 13.444 1.00 82.69 90 ASP A N 1
ATOM 628 C CA . ASP A 1 90 ? -1.633 21.151 13.208 1.00 82.69 90 ASP A CA 1
ATOM 629 C C . ASP A 1 90 ? -0.513 20.107 13.246 1.00 82.69 90 ASP A C 1
ATOM 631 O O . ASP A 1 90 ? 0.321 20.060 12.339 1.00 82.69 90 ASP A O 1
ATOM 635 N N . LEU A 1 91 ? -0.525 19.202 14.232 1.00 81.56 91 LEU A N 1
ATOM 636 C CA . LEU A 1 91 ? 0.427 18.091 14.316 1.00 81.56 91 LEU A CA 1
ATOM 637 C C . LEU A 1 91 ? 0.322 17.171 13.098 1.00 81.56 91 LEU A C 1
ATOM 639 O O . LEU A 1 91 ? 1.336 16.844 12.483 1.00 81.56 91 LEU A O 1
ATOM 643 N N . ARG A 1 92 ? -0.900 16.800 12.698 1.00 78.75 92 ARG A N 1
ATOM 644 C CA . ARG A 1 92 ? -1.162 16.006 11.490 1.00 78.75 92 ARG A CA 1
ATOM 645 C C . ARG A 1 92 ? -0.569 16.673 10.255 1.00 78.75 92 ARG A C 1
ATOM 647 O O . ARG A 1 92 ? 0.092 16.006 9.457 1.00 78.75 92 ARG A O 1
ATOM 654 N N . HIS A 1 93 ? -0.815 17.971 10.086 1.00 81.25 93 HIS A N 1
ATOM 655 C CA . HIS A 1 93 ? -0.291 18.725 8.954 1.00 81.25 93 HIS A CA 1
ATOM 656 C C . HIS A 1 93 ? 1.240 18.793 8.997 1.00 81.25 93 HIS A C 1
ATOM 658 O O . HIS A 1 93 ? 1.893 18.496 7.998 1.00 81.25 93 HIS A O 1
ATOM 664 N N . GLY A 1 94 ? 1.824 19.080 10.162 1.00 80.94 94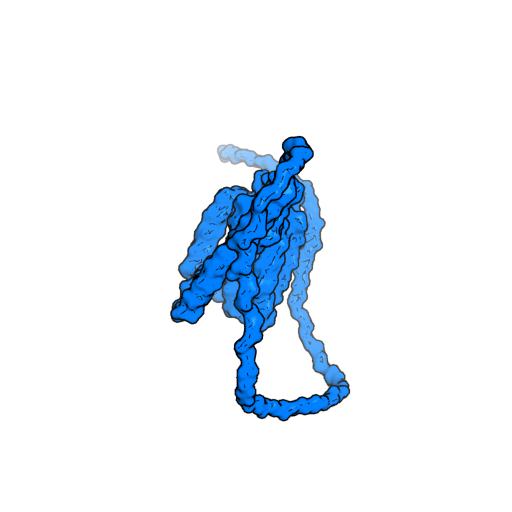 GLY A N 1
ATOM 665 C CA . GLY A 1 94 ? 3.270 19.106 10.368 1.00 80.94 94 GLY A CA 1
ATOM 666 C C . GLY A 1 94 ? 3.945 17.765 10.073 1.00 80.94 94 GLY A C 1
ATOM 667 O O . GLY A 1 94 ? 4.973 17.733 9.394 1.00 80.94 94 GLY A O 1
ATOM 668 N N . MET A 1 95 ? 3.352 16.649 10.506 1.00 88.00 95 MET A N 1
ATOM 669 C CA . MET A 1 95 ? 3.857 15.300 10.226 1.00 88.00 95 MET A CA 1
ATOM 670 C C . MET A 1 95 ? 3.748 14.962 8.738 1.00 88.00 95 MET A C 1
ATOM 672 O O . MET A 1 95 ? 4.735 14.530 8.142 1.00 88.00 95 MET A O 1
ATOM 676 N N . ALA A 1 96 ? 2.597 15.225 8.111 1.00 79.56 96 ALA A N 1
ATOM 677 C CA . ALA A 1 96 ? 2.419 15.014 6.675 1.00 79.56 96 ALA A CA 1
ATOM 678 C C . ALA A 1 96 ? 3.416 15.847 5.846 1.00 79.56 96 ALA A C 1
ATOM 680 O O . ALA A 1 96 ? 4.027 15.318 4.917 1.00 79.56 96 ALA A O 1
ATOM 681 N N . ASN A 1 97 ? 3.641 17.110 6.218 1.00 82.25 97 ASN A N 1
ATOM 682 C CA . ASN A 1 97 ? 4.604 17.993 5.558 1.00 82.25 97 ASN A CA 1
ATOM 683 C C . ASN A 1 97 ? 6.049 17.522 5.757 1.00 82.25 97 ASN A C 1
ATOM 685 O O . ASN A 1 97 ? 6.837 17.534 4.814 1.00 82.25 97 ASN A O 1
ATOM 689 N N . SER A 1 98 ? 6.399 17.075 6.965 1.00 86.62 98 SER A N 1
ATOM 690 C CA . SER A 1 98 ? 7.741 16.566 7.271 1.00 86.62 98 SER A CA 1
ATOM 691 C C . SER A 1 98 ? 8.057 15.318 6.449 1.00 86.62 98 SER A C 1
ATOM 693 O O . SER A 1 98 ? 9.127 15.224 5.849 1.00 86.62 98 SER A O 1
ATOM 695 N N . LEU A 1 99 ? 7.101 14.390 6.348 1.00 88.88 99 LEU A N 1
ATOM 696 C CA . LEU A 1 99 ? 7.228 13.195 5.511 1.00 88.88 99 LEU A CA 1
ATOM 697 C C . LEU A 1 99 ? 7.313 13.551 4.022 1.00 88.88 99 LEU A C 1
ATOM 699 O O . LEU A 1 99 ? 8.125 12.973 3.305 1.00 88.88 99 LEU A O 1
ATOM 703 N N . GLN A 1 100 ? 6.545 14.540 3.560 1.00 85.12 100 GLN A N 1
ATOM 704 C CA . GLN A 1 100 ? 6.622 15.018 2.179 1.00 85.12 100 GLN A CA 1
ATOM 705 C C . GLN A 1 100 ? 7.983 15.653 1.859 1.00 85.12 100 GLN A C 1
ATOM 707 O O . GLN A 1 100 ? 8.540 15.410 0.788 1.00 85.12 100 GLN A O 1
ATOM 712 N N . MET A 1 101 ? 8.556 16.423 2.788 1.00 89.38 101 MET A N 1
ATOM 713 C CA . MET A 1 101 ? 9.901 16.982 2.637 1.00 89.38 101 MET A CA 1
ATOM 714 C C . MET A 1 101 ? 10.965 15.879 2.586 1.00 89.38 101 MET A C 1
ATOM 716 O O . MET A 1 101 ? 11.841 15.918 1.722 1.00 89.38 101 MET A O 1
ATOM 720 N N . LEU A 1 102 ? 10.870 14.872 3.462 1.00 86.19 102 LEU A N 1
ATOM 721 C CA . LEU A 1 102 ? 11.762 13.710 3.435 1.00 86.19 102 LEU A CA 1
ATOM 722 C C . LEU A 1 102 ? 11.665 12.960 2.100 1.00 86.19 102 LEU A C 1
ATOM 724 O O . LEU A 1 102 ? 12.693 12.692 1.481 1.00 86.19 102 LEU A O 1
ATOM 728 N N . ALA A 1 103 ? 10.449 12.693 1.616 1.00 85.94 103 ALA A N 1
ATOM 729 C CA . ALA A 1 103 ? 10.222 12.056 0.322 1.00 85.94 103 ALA A CA 1
ATOM 730 C C . ALA A 1 103 ? 10.845 12.859 -0.833 1.00 85.94 103 ALA A C 1
ATOM 732 O O . ALA A 1 103 ? 11.558 12.294 -1.662 1.00 85.94 103 ALA A O 1
ATOM 733 N N . ALA A 1 104 ? 10.656 14.183 -0.856 1.00 87.12 104 ALA A N 1
ATOM 734 C CA . ALA A 1 104 ? 11.232 15.054 -1.880 1.00 87.12 104 ALA A CA 1
ATOM 735 C C . ALA A 1 104 ? 12.771 15.034 -1.872 1.00 87.12 104 ALA A C 1
ATOM 737 O O . ALA A 1 104 ? 13.395 14.932 -2.929 1.00 87.12 104 ALA A O 1
ATOM 738 N N . LEU A 1 105 ? 13.396 15.084 -0.690 1.00 86.62 105 LEU A N 1
ATOM 739 C CA . LEU A 1 105 ? 14.854 15.019 -0.552 1.00 86.62 105 LEU A CA 1
ATOM 740 C C . LEU A 1 105 ? 15.418 13.686 -1.050 1.00 86.62 105 LEU A C 1
ATOM 742 O O . LEU A 1 105 ? 16.426 13.672 -1.759 1.00 86.62 105 LEU A O 1
ATOM 746 N N . VAL A 1 106 ? 14.768 12.572 -0.708 1.00 86.69 106 VAL A N 1
ATOM 747 C CA . VAL A 1 106 ? 15.174 11.248 -1.195 1.00 86.69 106 VAL A CA 1
ATOM 748 C C . VAL A 1 106 ? 14.994 11.168 -2.711 1.00 86.69 106 VAL A C 1
ATOM 750 O O . VAL A 1 106 ? 15.910 10.719 -3.395 1.00 86.69 106 VAL A O 1
ATOM 753 N N . GLN A 1 107 ? 13.903 11.702 -3.267 1.00 87.38 107 GLN A N 1
ATOM 754 C CA . GLN A 1 107 ? 13.665 11.719 -4.714 1.00 87.38 107 GLN A CA 1
ATOM 755 C C . GLN A 1 107 ? 14.766 12.460 -5.492 1.00 87.38 107 GLN A C 1
ATOM 757 O O . GLN A 1 107 ? 15.193 12.004 -6.556 1.00 87.38 107 GLN A O 1
ATOM 762 N N . VAL A 1 108 ? 15.292 13.563 -4.946 1.00 88.62 108 VAL A N 1
ATOM 763 C CA . VAL A 1 108 ? 16.455 14.260 -5.525 1.00 88.62 108 VAL A CA 1
ATOM 764 C C . VAL A 1 108 ? 17.675 13.337 -5.576 1.00 88.62 108 VAL A C 1
ATOM 766 O O . VAL A 1 108 ? 18.385 13.318 -6.580 1.00 88.62 108 VAL A O 1
ATOM 769 N N . ARG A 1 109 ? 17.912 12.524 -4.539 1.00 87.75 109 ARG A N 1
ATOM 770 C CA . ARG A 1 109 ? 19.027 11.560 -4.520 1.00 87.75 109 ARG A CA 1
ATOM 771 C C . ARG A 1 109 ? 18.819 10.410 -5.499 1.00 87.75 109 ARG A C 1
ATOM 773 O O . ARG A 1 109 ? 19.757 10.065 -6.207 1.00 87.75 109 ARG A O 1
ATOM 780 N N . ILE A 1 110 ? 17.596 9.890 -5.596 1.00 89.06 110 ILE A N 1
ATOM 781 C CA . ILE A 1 110 ? 17.204 8.855 -6.565 1.00 89.06 110 ILE A CA 1
ATOM 782 C C . ILE A 1 110 ? 17.522 9.301 -7.998 1.00 89.06 110 ILE A C 1
ATOM 784 O O . ILE A 1 110 ? 18.062 8.520 -8.781 1.00 89.06 110 ILE A O 1
ATOM 788 N N . SER A 1 111 ? 17.243 10.567 -8.333 1.00 86.75 111 SER A N 1
ATOM 789 C CA . SER A 1 111 ? 17.470 11.111 -9.681 1.00 86.75 111 SER A CA 1
ATOM 790 C C . SER A 1 111 ? 18.938 11.099 -10.130 1.00 86.75 111 SER A C 1
ATOM 792 O O . SER A 1 111 ? 19.208 11.071 -11.328 1.00 86.75 111 SER A O 1
ATOM 794 N N . ALA A 1 112 ? 19.877 11.076 -9.178 1.00 86.38 112 ALA A N 1
ATOM 795 C CA . ALA A 1 112 ? 21.315 11.054 -9.431 1.00 86.38 112 ALA A CA 1
ATOM 796 C C . ALA A 1 112 ? 21.911 9.634 -9.457 1.00 86.38 112 ALA A C 1
ATOM 798 O O . ALA A 1 112 ? 23.107 9.483 -9.695 1.00 86.38 112 ALA A O 1
ATOM 799 N N . LEU A 1 113 ? 21.113 8.594 -9.186 1.00 89.31 113 LEU A N 1
ATOM 800 C CA . LEU A 1 113 ? 21.589 7.211 -9.188 1.00 89.31 113 LEU A CA 1
ATOM 801 C C . LEU A 1 113 ? 21.672 6.645 -10.601 1.00 89.31 113 LEU A C 1
ATOM 803 O O . LEU A 1 113 ? 20.726 6.770 -11.379 1.00 89.31 113 LEU A O 1
ATOM 807 N N . GLU A 1 114 ? 22.767 5.949 -10.895 1.00 87.75 114 GLU A N 1
ATOM 808 C CA . GLU A 1 114 ? 22.965 5.241 -12.164 1.00 87.75 114 GLU A CA 1
ATOM 809 C C . GLU A 1 114 ? 22.412 3.813 -12.127 1.00 87.75 114 GLU A C 1
ATOM 811 O O . GLU A 1 114 ? 21.863 3.354 -13.127 1.00 87.75 114 GLU A O 1
ATOM 816 N N . ASP A 1 115 ? 22.501 3.129 -10.978 1.00 87.75 115 ASP A N 1
ATOM 817 C CA . ASP A 1 115 ? 22.024 1.753 -10.825 1.00 87.75 115 ASP A CA 1
ATOM 818 C C . ASP A 1 115 ? 20.482 1.682 -10.792 1.00 87.75 115 ASP A C 1
ATOM 820 O O . ASP A 1 115 ? 19.861 2.160 -9.831 1.00 87.75 115 ASP A O 1
ATOM 824 N N . PRO A 1 116 ? 19.834 1.054 -11.795 1.00 80.44 116 PRO A N 1
ATOM 825 C CA . PRO A 1 116 ? 18.380 0.932 -11.836 1.00 80.44 116 PRO A CA 1
ATOM 826 C C . PRO A 1 116 ? 17.809 0.092 -10.688 1.00 80.44 116 PRO A C 1
ATOM 828 O O . PRO A 1 116 ? 16.663 0.309 -10.299 1.00 80.44 116 PRO A O 1
ATOM 831 N N . GLY A 1 117 ? 18.584 -0.860 -10.149 1.00 78.50 117 GLY A N 1
ATOM 832 C CA . GLY A 1 117 ? 18.157 -1.705 -9.032 1.00 78.50 117 GLY A CA 1
ATOM 833 C C . GLY A 1 117 ? 17.965 -0.896 -7.752 1.00 78.50 117 GLY A C 1
ATOM 834 O O . GLY A 1 117 ? 16.863 -0.842 -7.208 1.00 78.50 117 GLY A O 1
ATOM 835 N N . THR A 1 118 ? 19.013 -0.186 -7.336 1.00 82.56 118 THR A N 1
ATOM 836 C CA . THR A 1 118 ? 19.005 0.702 -6.164 1.00 82.56 118 THR A CA 1
ATOM 837 C C . THR A 1 118 ? 17.980 1.825 -6.317 1.00 82.56 118 THR A C 1
ATOM 839 O O . THR A 1 118 ? 17.281 2.163 -5.362 1.00 82.56 118 THR A O 1
ATOM 842 N N . ARG A 1 119 ? 17.840 2.393 -7.526 1.00 85.31 119 ARG A N 1
ATOM 843 C CA . ARG A 1 119 ? 16.820 3.415 -7.806 1.00 85.31 119 ARG A CA 1
ATOM 844 C C . ARG A 1 119 ? 15.425 2.914 -7.437 1.00 85.31 119 ARG A C 1
ATOM 846 O O . ARG A 1 119 ? 14.696 3.598 -6.727 1.00 85.31 119 ARG A O 1
ATOM 853 N N . GLN A 1 120 ? 15.089 1.710 -7.883 1.00 78.88 120 GLN A N 1
ATOM 854 C CA . GLN A 1 120 ? 13.780 1.117 -7.657 1.00 78.88 120 GLN A CA 1
ATOM 855 C C . GLN A 1 120 ? 13.523 0.779 -6.181 1.00 78.88 120 GLN A C 1
ATOM 857 O O . GLN A 1 120 ? 12.402 0.939 -5.703 1.00 78.88 120 GLN A O 1
ATOM 862 N N . GLU A 1 121 ? 14.547 0.337 -5.448 1.00 81.19 121 GLU A N 1
ATOM 863 C CA . GLU A 1 121 ? 14.445 0.094 -4.001 1.00 81.19 121 GLU A CA 1
ATOM 864 C C . GLU A 1 121 ? 14.139 1.388 -3.236 1.00 81.19 121 GLU A C 1
ATOM 866 O O . GLU A 1 121 ? 13.258 1.421 -2.378 1.00 81.19 121 GLU A O 1
ATOM 871 N N . LEU A 1 122 ? 14.809 2.488 -3.586 1.00 85.50 122 LEU A N 1
ATOM 872 C CA . LEU A 1 122 ? 14.539 3.783 -2.967 1.00 85.50 122 LEU A CA 1
ATOM 873 C C . LEU A 1 122 ? 13.180 4.366 -3.378 1.00 85.50 122 LEU A C 1
ATOM 875 O O . LEU A 1 122 ? 12.534 5.019 -2.561 1.00 85.50 122 LEU A O 1
ATOM 879 N N . GLU A 1 123 ? 12.719 4.129 -4.609 1.00 87.06 123 GLU A N 1
ATOM 880 C CA . GLU A 1 123 ? 11.369 4.521 -5.041 1.00 87.06 123 GLU A CA 1
ATOM 881 C C . GLU A 1 123 ? 10.284 3.822 -4.210 1.00 87.06 123 GLU A C 1
ATOM 883 O O . GLU A 1 123 ? 9.284 4.453 -3.860 1.00 87.06 123 GLU A O 1
ATOM 888 N N . ALA A 1 124 ? 10.490 2.553 -3.837 1.00 84.44 124 ALA A N 1
ATOM 889 C CA . ALA A 1 124 ? 9.579 1.834 -2.948 1.00 84.44 124 ALA A CA 1
ATOM 890 C C . ALA A 1 124 ? 9.530 2.462 -1.547 1.00 84.44 124 ALA A C 1
ATOM 892 O O . ALA A 1 124 ? 8.444 2.764 -1.044 1.00 84.44 124 ALA A O 1
ATOM 893 N N . LEU A 1 125 ? 10.694 2.808 -0.985 1.00 86.25 125 LEU A N 1
ATOM 894 C CA . LEU A 1 125 ? 10.776 3.531 0.288 1.00 86.25 125 LEU A CA 1
ATOM 895 C C . LEU A 1 125 ? 10.077 4.896 0.228 1.00 86.25 125 LEU A C 1
ATOM 897 O O . LEU A 1 125 ? 9.325 5.247 1.137 1.00 86.25 125 LEU A O 1
ATOM 901 N N . VAL A 1 126 ? 10.282 5.663 -0.847 1.00 91.12 126 VAL A N 1
ATOM 902 C CA . VAL A 1 126 ? 9.606 6.955 -1.053 1.00 91.12 126 VAL A CA 1
ATOM 903 C C . VAL A 1 126 ? 8.092 6.776 -1.166 1.00 91.12 126 VAL A C 1
ATOM 905 O O . VAL A 1 126 ? 7.344 7.578 -0.603 1.00 91.12 126 VAL A O 1
ATOM 908 N N . SER A 1 127 ? 7.624 5.728 -1.849 1.00 90.81 127 SER A N 1
ATOM 909 C CA . SER A 1 127 ? 6.197 5.398 -1.924 1.00 90.81 127 SER A CA 1
ATOM 910 C C . SER A 1 127 ? 5.625 5.086 -0.532 1.00 90.81 127 SER A C 1
ATOM 912 O O . SER A 1 127 ? 4.617 5.675 -0.138 1.00 90.81 127 SER A O 1
ATOM 914 N N . GLY A 1 128 ? 6.340 4.301 0.284 1.00 91.44 128 GLY A N 1
ATOM 915 C CA . GLY A 1 128 ? 5.974 4.032 1.679 1.00 91.44 128 GLY A CA 1
ATOM 916 C C . GLY A 1 128 ? 5.873 5.295 2.543 1.00 91.44 128 GLY A C 1
ATOM 917 O O . GLY A 1 128 ? 4.894 5.472 3.272 1.00 91.44 128 GLY A O 1
ATOM 918 N N . VAL A 1 129 ? 6.833 6.219 2.418 1.00 92.38 129 VAL A N 1
ATOM 919 C CA . VAL A 1 129 ? 6.813 7.516 3.123 1.00 92.38 129 VAL A CA 1
ATOM 920 C C . VAL A 1 129 ? 5.630 8.383 2.675 1.00 92.38 129 VAL A C 1
ATOM 922 O O . VAL A 1 129 ? 4.966 9.000 3.514 1.00 92.38 129 VAL A O 1
ATOM 925 N N . HIS A 1 130 ? 5.309 8.410 1.378 1.00 92.75 130 HIS A N 1
ATOM 926 C CA . HIS A 1 130 ? 4.098 9.078 0.893 1.00 92.75 130 HIS A CA 1
ATOM 927 C C . HIS A 1 130 ? 2.830 8.452 1.480 1.00 92.75 130 HIS A C 1
ATOM 929 O O . HIS A 1 130 ? 1.946 9.193 1.922 1.00 92.75 130 HIS A O 1
ATOM 935 N N . GLY A 1 131 ? 2.769 7.119 1.549 1.00 93.19 131 GLY A N 1
ATOM 936 C CA . GLY A 1 131 ? 1.688 6.380 2.195 1.00 93.19 131 GLY A CA 1
ATOM 937 C C . GLY A 1 131 ? 1.509 6.775 3.663 1.00 93.19 131 GLY A C 1
ATOM 938 O O . GLY A 1 131 ? 0.395 7.060 4.094 1.00 93.19 131 GLY A O 1
ATOM 939 N N . MET A 1 132 ? 2.596 6.904 4.425 1.00 93.88 132 MET A N 1
ATOM 940 C CA . MET A 1 132 ? 2.545 7.403 5.808 1.00 93.88 132 MET A CA 1
ATOM 941 C C . MET A 1 132 ? 1.990 8.835 5.888 1.00 93.88 132 MET A C 1
ATOM 943 O O . MET A 1 132 ? 1.178 9.150 6.758 1.00 93.88 132 MET A O 1
ATOM 947 N N . GLY A 1 133 ? 2.366 9.714 4.955 1.00 92.31 133 GLY A N 1
ATOM 948 C CA . GLY A 1 133 ? 1.787 11.058 4.867 1.00 92.31 133 GLY A CA 1
ATOM 949 C C . GLY A 1 133 ? 0.281 11.043 4.565 1.00 92.31 133 GLY A C 1
ATOM 950 O O . GLY A 1 133 ? -0.466 11.865 5.100 1.00 92.31 133 GLY A O 1
ATOM 951 N N . MET A 1 134 ? -0.181 10.097 3.740 1.00 94.38 134 MET A N 1
ATOM 952 C CA . MET A 1 134 ? -1.607 9.877 3.463 1.00 94.38 134 MET A CA 1
ATOM 953 C C . MET A 1 134 ? -2.360 9.384 4.693 1.00 94.38 134 MET A C 1
ATOM 955 O O . MET A 1 134 ? -3.465 9.860 4.936 1.00 94.38 134 MET A O 1
ATOM 959 N N . VAL A 1 135 ? -1.759 8.500 5.495 1.00 95.06 135 VAL A N 1
ATOM 960 C CA . VAL A 1 135 ? -2.335 8.048 6.771 1.00 95.06 135 VAL A CA 1
ATOM 961 C C . VAL A 1 135 ? -2.613 9.237 7.677 1.00 95.06 135 VAL A C 1
ATOM 963 O O . VAL A 1 135 ? -3.738 9.387 8.144 1.00 95.06 135 VAL A O 1
ATOM 966 N N . TYR A 1 136 ? -1.638 10.137 7.848 1.00 90.62 136 TYR A N 1
ATOM 967 C CA . TYR A 1 136 ? -1.868 11.354 8.619 1.00 90.62 136 TYR A CA 1
ATOM 968 C C . TYR A 1 136 ? -3.012 12.172 8.029 1.00 90.62 136 TYR A C 1
ATOM 970 O O . TYR A 1 136 ? -3.929 12.504 8.765 1.00 90.62 136 TYR A O 1
ATOM 978 N N . ARG A 1 137 ? -3.049 12.440 6.719 1.00 89.38 137 ARG A N 1
ATOM 979 C CA . ARG A 1 137 ? -4.162 13.196 6.104 1.00 89.38 137 ARG A CA 1
ATOM 980 C C . ARG A 1 137 ? -5.534 12.530 6.277 1.00 89.38 137 ARG A C 1
ATOM 982 O O . ARG A 1 137 ? -6.521 13.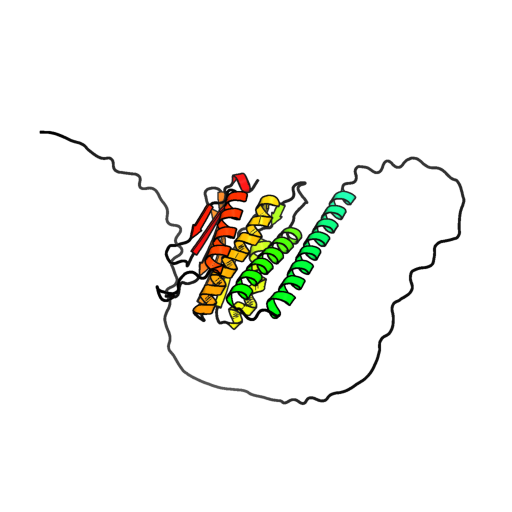241 6.447 1.00 89.38 137 ARG A O 1
ATOM 989 N N . ALA A 1 138 ? -5.588 11.201 6.258 1.00 90.06 138 ALA A N 1
ATOM 990 C CA . ALA A 1 138 ? -6.799 10.398 6.424 1.00 90.06 138 ALA A CA 1
ATOM 991 C C . ALA A 1 138 ? -7.141 10.085 7.896 1.00 90.06 138 ALA A C 1
ATOM 993 O O . ALA A 1 138 ? -8.076 9.320 8.153 1.00 90.06 138 ALA A O 1
ATOM 994 N N . LEU A 1 139 ? -6.400 10.664 8.847 1.00 89.81 139 LEU A N 1
ATOM 995 C CA . LEU A 1 139 ? -6.635 10.533 10.279 1.00 89.81 139 LEU A CA 1
ATOM 996 C C . LEU A 1 139 ? -7.945 11.224 10.678 1.00 89.81 139 LEU A C 1
ATOM 998 O O . LEU A 1 139 ? -8.124 12.429 10.471 1.00 89.81 139 LEU A O 1
ATOM 1002 N N . ASP A 1 140 ? -8.821 10.437 11.282 1.00 85.19 140 ASP A N 1
ATOM 1003 C CA . ASP A 1 140 ? -10.062 10.803 11.940 1.00 85.19 140 ASP A CA 1
ATOM 1004 C C . ASP A 1 140 ? -9.845 10.807 13.458 1.00 85.19 140 ASP A C 1
ATOM 1006 O O . ASP A 1 140 ? -9.338 9.847 14.046 1.00 85.19 140 ASP A O 1
ATOM 1010 N N . VAL A 1 141 ? -10.211 11.926 14.077 1.00 81.62 141 VAL A N 1
ATOM 1011 C CA . VAL A 1 141 ? -10.084 12.184 15.518 1.00 81.62 141 VAL A CA 1
ATOM 1012 C C . VAL A 1 141 ? -11.431 12.491 16.172 1.00 81.62 141 VAL A C 1
ATOM 1014 O O . VAL A 1 141 ? -11.487 12.783 17.364 1.00 81.62 141 VAL A O 1
ATOM 1017 N N . SER A 1 142 ? -12.526 12.397 15.412 1.00 76.81 142 SER A N 1
ATOM 1018 C CA . SER A 1 142 ? -13.877 12.738 15.870 1.00 76.81 142 SER A CA 1
ATOM 1019 C C . SER A 1 142 ? -14.377 11.844 17.007 1.00 76.81 142 SER A C 1
ATOM 1021 O O . SER A 1 142 ? -15.192 12.275 17.817 1.00 76.81 142 SER A O 1
ATOM 1023 N N . THR A 1 143 ? -13.870 10.613 17.109 1.00 67.44 143 THR A N 1
ATOM 1024 C CA . THR A 1 143 ? -14.324 9.619 18.093 1.00 67.44 143 THR A CA 1
ATOM 1025 C C . THR A 1 143 ? -13.440 9.544 19.344 1.00 67.44 143 THR A C 1
ATOM 1027 O O . THR A 1 143 ? -13.499 8.550 20.067 1.00 67.44 143 THR A O 1
ATOM 1030 N N . GLY A 1 144 ? -12.540 10.513 19.564 1.00 72.06 144 GLY A N 1
ATOM 1031 C CA . GLY A 1 144 ? -11.571 10.496 20.674 1.00 72.06 144 GLY A CA 1
ATOM 1032 C C . GLY A 1 144 ? -10.508 9.388 20.581 1.00 72.06 144 GLY A C 1
ATOM 1033 O O . GLY A 1 144 ? -9.710 9.206 21.496 1.00 72.06 144 GLY A O 1
ATOM 1034 N N . ARG A 1 145 ? -10.482 8.637 19.472 1.00 81.50 145 ARG A N 1
ATOM 1035 C CA . ARG A 1 145 ? -9.462 7.637 19.137 1.00 81.50 145 ARG A CA 1
ATOM 1036 C C . ARG A 1 145 ? -8.838 8.013 17.802 1.00 81.50 145 ARG A C 1
ATOM 1038 O O . ARG A 1 145 ? -9.553 8.409 16.889 1.00 81.50 145 ARG A O 1
ATOM 1045 N N . LEU A 1 146 ? -7.525 7.841 17.683 1.00 87.88 146 LEU A N 1
ATOM 1046 C CA . LEU A 1 146 ? -6.790 8.086 16.444 1.00 87.88 146 LEU A CA 1
ATOM 1047 C C . LEU A 1 146 ? -7.036 6.937 15.457 1.00 87.88 146 LEU A C 1
ATOM 1049 O O . LEU A 1 146 ? -6.419 5.875 15.571 1.00 87.88 146 LEU A O 1
ATOM 1053 N N . ARG A 1 147 ? -7.947 7.135 14.498 1.00 92.88 147 ARG A N 1
ATOM 1054 C CA . ARG A 1 147 ? -8.302 6.127 13.485 1.00 92.88 147 ARG A CA 1
ATOM 1055 C C . ARG A 1 147 ? -8.082 6.665 12.083 1.00 92.88 147 ARG A C 1
ATOM 1057 O O . ARG A 1 147 ? -8.223 7.848 11.848 1.00 92.88 147 ARG A O 1
ATOM 1064 N N . THR A 1 148 ? -7.752 5.808 11.130 1.00 94.31 148 THR A N 1
ATOM 1065 C CA . THR A 1 148 ? -7.476 6.213 9.747 1.00 94.31 148 THR A CA 1
ATOM 1066 C C . THR A 1 148 ? -8.458 5.562 8.792 1.00 94.31 148 THR A C 1
ATOM 1068 O O . THR A 1 148 ? -8.655 4.345 8.838 1.00 94.31 148 THR A O 1
ATOM 1071 N N . ALA A 1 149 ? -9.031 6.367 7.896 1.00 94.81 149 ALA A N 1
ATOM 1072 C CA . ALA A 1 149 ? -9.840 5.919 6.765 1.00 94.81 149 ALA A CA 1
ATOM 1073 C C . ALA A 1 149 ? -8.947 5.250 5.712 1.00 94.81 149 ALA A C 1
ATOM 1075 O O . ALA A 1 149 ? -8.501 5.872 4.749 1.00 94.81 149 ALA A O 1
ATOM 1076 N N . VAL A 1 150 ? -8.631 3.975 5.926 1.00 96.06 150 VAL A N 1
ATOM 1077 C CA . VAL A 1 150 ? -7.527 3.321 5.220 1.00 96.06 150 VAL A CA 1
ATOM 1078 C C . VAL A 1 150 ? -7.826 3.017 3.752 1.00 96.06 150 VAL A C 1
ATOM 1080 O O . VAL A 1 150 ? -6.916 2.985 2.929 1.00 96.06 150 VAL A O 1
ATOM 1083 N N . HIS A 1 151 ? -9.105 2.915 3.393 1.00 96.50 151 HIS A N 1
ATOM 1084 C CA . HIS A 1 151 ? -9.554 2.882 2.002 1.00 96.50 151 HIS A CA 1
ATOM 1085 C C . HIS A 1 151 ? -9.057 4.094 1.203 1.00 96.50 151 HIS A C 1
ATOM 1087 O O . HIS A 1 151 ? -8.566 3.921 0.091 1.00 96.50 151 HIS A O 1
ATOM 1093 N N . ARG A 1 152 ? -9.076 5.300 1.794 1.00 96.62 152 ARG A N 1
ATOM 1094 C CA . ARG A 1 152 ? -8.556 6.519 1.149 1.00 96.62 152 ARG A CA 1
ATOM 1095 C C . ARG A 1 152 ? -7.056 6.431 0.924 1.00 96.62 152 ARG A C 1
ATOM 1097 O O . ARG A 1 152 ? -6.584 6.775 -0.146 1.00 96.62 152 ARG A O 1
ATOM 1104 N N . VAL A 1 153 ? -6.318 5.902 1.899 1.00 96.94 153 VAL A N 1
ATOM 1105 C CA . VAL A 1 153 ? -4.865 5.707 1.782 1.00 96.94 153 VAL A CA 1
ATOM 1106 C C . VAL A 1 153 ? -4.533 4.764 0.622 1.00 96.94 153 VAL A C 1
ATOM 1108 O O . VAL A 1 153 ? -3.675 5.079 -0.198 1.00 96.94 153 VAL A O 1
ATOM 1111 N N . VAL A 1 154 ? -5.234 3.630 0.511 1.00 97.62 154 VAL A N 1
ATOM 1112 C CA . VAL A 1 154 ? -5.031 2.666 -0.586 1.00 97.62 154 VAL A CA 1
ATOM 1113 C C . VAL A 1 154 ? -5.419 3.270 -1.942 1.00 97.62 154 VAL A C 1
ATOM 1115 O O . VAL A 1 154 ? -4.685 3.107 -2.921 1.00 97.62 154 VAL A O 1
ATOM 1118 N N . GLN A 1 155 ? -6.540 3.993 -2.012 1.00 97.31 155 GLN A N 1
ATOM 1119 C CA . GLN A 1 155 ? -6.984 4.693 -3.223 1.00 97.31 155 GLN A CA 1
ATOM 1120 C C . GLN A 1 155 ? -5.983 5.762 -3.665 1.00 97.31 155 GLN A C 1
ATOM 1122 O O . GLN A 1 155 ? -5.635 5.818 -4.846 1.00 97.31 155 GLN A O 1
ATOM 1127 N N . ASP A 1 156 ? -5.490 6.567 -2.727 1.00 96.12 156 ASP A N 1
ATOM 1128 C CA . ASP A 1 156 ? -4.534 7.633 -2.990 1.00 96.12 156 ASP A CA 1
ATOM 1129 C C . ASP A 1 156 ? -3.188 7.057 -3.463 1.00 96.12 156 ASP A C 1
ATOM 1131 O O . ASP A 1 156 ? -2.640 7.531 -4.461 1.00 96.12 156 ASP A O 1
ATOM 1135 N N . LEU A 1 157 ? -2.680 5.993 -2.820 1.00 95.56 157 LEU A N 1
ATOM 1136 C CA . LEU A 1 157 ? -1.477 5.275 -3.267 1.00 95.56 157 LEU A CA 1
ATOM 1137 C C . LEU A 1 157 ? -1.641 4.757 -4.700 1.00 95.56 157 LEU A C 1
ATOM 1139 O O . LEU A 1 157 ? -0.772 4.967 -5.545 1.00 95.56 157 LEU A O 1
ATOM 1143 N N . CYS A 1 158 ? -2.784 4.146 -5.016 1.00 95.94 158 CYS A N 1
ATOM 1144 C CA . CYS A 1 158 ? -3.094 3.737 -6.386 1.00 95.94 158 CYS A CA 1
ATOM 1145 C C . CYS A 1 158 ? -3.138 4.943 -7.343 1.00 95.94 158 CYS A C 1
ATOM 1147 O O . CYS A 1 158 ? -2.638 4.872 -8.466 1.00 95.94 158 CYS A O 1
ATOM 1149 N N . GLY A 1 159 ? -3.719 6.061 -6.904 1.00 95.25 159 GLY A N 1
ATOM 1150 C CA . GLY A 1 159 ? -3.831 7.298 -7.674 1.00 95.25 159 GLY A CA 1
ATOM 1151 C C . GLY A 1 159 ? -2.478 7.862 -8.106 1.00 95.25 159 GLY A C 1
ATOM 1152 O O . GLY A 1 159 ? -2.331 8.238 -9.269 1.00 95.25 159 GLY A O 1
ATOM 1153 N N . VAL A 1 160 ? -1.476 7.838 -7.221 1.00 92.12 160 VAL A N 1
ATOM 1154 C CA . VAL A 1 160 ? -0.109 8.315 -7.514 1.00 92.12 160 VAL A CA 1
ATOM 1155 C C . VAL A 1 160 ? 0.525 7.560 -8.688 1.00 92.12 160 VAL A C 1
ATOM 1157 O O . VAL A 1 160 ? 1.232 8.159 -9.496 1.00 92.12 160 VAL A O 1
ATOM 1160 N N . HIS A 1 161 ? 0.248 6.263 -8.828 1.00 91.25 161 HIS A N 1
ATOM 1161 C CA . HIS A 1 161 ? 0.847 5.431 -9.875 1.00 91.25 161 HIS A CA 1
ATOM 1162 C C . HIS A 1 161 ? 0.001 5.322 -11.154 1.00 91.25 161 HIS A C 1
ATOM 1164 O O . HIS A 1 161 ? 0.514 4.901 -12.192 1.00 91.25 161 HIS A O 1
ATOM 1170 N N . ARG A 1 162 ? -1.276 5.723 -11.113 1.00 92.69 162 ARG A N 1
ATOM 1171 C CA . ARG A 1 162 ? -2.247 5.519 -12.200 1.00 92.69 162 ARG A CA 1
ATOM 1172 C C . ARG A 1 162 ? -1.783 6.084 -13.544 1.00 92.69 162 ARG A C 1
ATOM 1174 O O . ARG A 1 162 ? -1.711 5.340 -14.516 1.00 92.69 162 ARG A O 1
ATOM 1181 N N . ALA A 1 163 ? -1.405 7.362 -13.590 1.00 89.69 163 ALA A N 1
ATOM 1182 C CA . ALA A 1 163 ? -1.024 8.027 -14.842 1.00 89.69 163 ALA A CA 1
ATOM 1183 C C . ALA A 1 163 ? 0.225 7.400 -15.495 1.00 89.69 163 ALA A C 1
ATOM 1185 O O . ALA A 1 163 ? 0.301 7.254 -16.718 1.00 89.69 163 ALA A O 1
ATOM 1186 N N . ALA A 1 164 ? 1.200 6.995 -14.674 1.00 87.94 164 ALA A N 1
ATOM 1187 C CA . ALA A 1 164 ? 2.415 6.339 -15.149 1.00 87.94 164 ALA A CA 1
ATOM 1188 C C . ALA A 1 164 ? 2.122 4.943 -15.726 1.00 87.94 164 ALA A C 1
ATOM 1190 O O . ALA A 1 164 ? 2.696 4.565 -16.746 1.00 87.94 164 ALA A O 1
ATOM 1191 N N . LEU A 1 165 ? 1.211 4.191 -15.100 1.00 89.94 165 LEU A N 1
ATOM 1192 C CA . LEU A 1 165 ? 0.799 2.866 -15.565 1.00 89.94 165 LEU A CA 1
ATOM 1193 C C . LEU A 1 165 ? -0.046 2.926 -16.839 1.00 89.94 165 LEU A C 1
ATOM 1195 O O . LEU A 1 165 ? 0.210 2.164 -17.769 1.00 89.94 165 LEU A O 1
ATOM 1199 N N . GLU A 1 166 ? -0.984 3.868 -16.930 1.00 89.19 166 GLU A N 1
ATOM 1200 C CA . GLU A 1 166 ? -1.800 4.076 -18.132 1.00 89.19 166 GLU A CA 1
ATOM 1201 C C . GLU A 1 166 ? -0.930 4.430 -19.345 1.00 89.19 166 GLU A C 1
ATOM 1203 O O . GLU A 1 166 ? -1.110 3.866 -20.424 1.00 89.19 166 GLU A O 1
ATOM 1208 N N . SER A 1 167 ? 0.092 5.271 -19.149 1.00 88.94 167 SER A N 1
ATOM 1209 C CA . SER A 1 167 ? 1.083 5.600 -20.187 1.00 88.94 167 SER A CA 1
ATOM 1210 C C . SER A 1 167 ? 1.882 4.379 -20.666 1.00 88.94 167 SER A C 1
ATOM 1212 O O . SER A 1 167 ? 2.393 4.369 -21.784 1.00 88.94 167 SER A O 1
ATOM 1214 N N . ALA A 1 168 ? 1.983 3.342 -19.831 1.00 86.69 168 ALA A N 1
ATOM 1215 C CA . ALA A 1 168 ? 2.636 2.072 -20.133 1.00 86.69 168 ALA A CA 1
ATOM 1216 C C . ALA A 1 168 ? 1.650 0.971 -20.580 1.00 86.69 168 ALA A C 1
ATOM 1218 O O . ALA A 1 168 ? 2.042 -0.193 -20.651 1.00 86.69 168 ALA A O 1
ATOM 1219 N N . ASN A 1 169 ? 0.391 1.318 -20.885 1.00 87.69 169 ASN A N 1
ATOM 1220 C CA . ASN A 1 169 ? -0.672 0.378 -21.257 1.00 87.69 169 ASN A CA 1
ATOM 1221 C C . ASN A 1 169 ? -0.946 -0.695 -20.179 1.00 87.69 169 ASN A C 1
ATOM 1223 O O . ASN A 1 169 ? -1.186 -1.867 -20.485 1.00 87.69 169 ASN A O 1
ATOM 1227 N N . ILE A 1 170 ? -0.875 -0.292 -18.907 1.00 89.19 170 ILE A N 1
ATOM 1228 C CA . ILE A 1 170 ? -1.189 -1.125 -17.743 1.00 89.19 170 ILE A CA 1
ATOM 1229 C C . ILE A 1 170 ? -2.423 -0.545 -17.044 1.00 89.19 170 ILE A C 1
ATOM 1231 O O . ILE A 1 170 ? -2.408 0.592 -16.572 1.00 89.19 170 ILE A O 1
ATOM 1235 N N . GLN A 1 171 ? -3.496 -1.328 -16.946 1.00 91.56 171 GLN A N 1
ATOM 1236 C CA . GLN A 1 171 ? -4.739 -0.909 -16.302 1.00 91.56 171 GLN A CA 1
ATOM 1237 C C . GLN A 1 171 ? -4.669 -1.114 -14.783 1.00 91.56 171 GLN A C 1
ATOM 1239 O O . GLN A 1 171 ? -4.611 -2.246 -14.315 1.00 91.56 171 GLN A O 1
ATOM 1244 N N . LEU A 1 172 ? -4.748 -0.035 -14.001 1.00 94.31 172 LEU A N 1
ATOM 1245 C CA . LEU A 1 172 ? -4.847 -0.111 -12.539 1.00 94.31 172 LEU A CA 1
ATOM 1246 C C . LEU A 1 172 ? -6.307 -0.020 -12.075 1.00 94.31 172 LEU A C 1
ATOM 1248 O O . LEU A 1 172 ? -6.954 1.025 -12.222 1.00 94.31 172 LEU A O 1
ATOM 1252 N N . ARG A 1 173 ? -6.818 -1.084 -11.457 1.00 95.81 173 ARG A N 1
ATOM 1253 C CA . ARG A 1 173 ? -8.144 -1.126 -10.826 1.00 95.81 173 ARG A CA 1
ATOM 1254 C C . ARG A 1 173 ? -7.977 -1.194 -9.312 1.00 95.81 173 ARG A C 1
ATOM 1256 O O . ARG A 1 173 ? -7.171 -1.962 -8.805 1.00 95.81 173 ARG A O 1
ATOM 1263 N N . CYS A 1 174 ? -8.718 -0.355 -8.596 1.00 97.31 174 CYS A N 1
ATOM 1264 C CA . CYS A 1 174 ? -8.661 -0.278 -7.140 1.00 97.31 174 CYS A CA 1
ATOM 1265 C C . CYS A 1 174 ? -10.083 -0.308 -6.587 1.00 97.31 174 CYS A C 1
ATOM 1267 O O . CYS A 1 174 ? -10.919 0.508 -6.990 1.00 97.31 174 CYS A O 1
ATOM 1269 N N . HIS A 1 175 ? -10.359 -1.275 -5.719 1.00 97.56 175 HIS A N 1
ATOM 1270 C CA . HIS A 1 175 ? -11.653 -1.495 -5.083 1.00 97.56 175 HIS A CA 1
ATOM 1271 C C . HIS A 1 175 ? -11.435 -1.637 -3.581 1.00 97.56 175 HIS A C 1
ATOM 1273 O O . HIS A 1 175 ? -10.598 -2.422 -3.145 1.00 97.56 175 HIS A O 1
ATOM 1279 N N . THR A 1 176 ? -12.153 -0.852 -2.786 1.00 97.88 176 THR A N 1
ATOM 1280 C CA . THR A 1 176 ? -11.909 -0.758 -1.346 1.00 97.88 176 THR A CA 1
ATOM 1281 C C . THR A 1 176 ? -13.219 -0.632 -0.585 1.00 97.88 176 THR A C 1
ATOM 1283 O O . THR A 1 176 ? -14.027 0.229 -0.932 1.00 97.88 176 THR A O 1
ATOM 1286 N N . ASP A 1 177 ? -13.381 -1.406 0.479 1.00 96.88 177 ASP A N 1
ATOM 1287 C CA . ASP A 1 177 ? -14.439 -1.212 1.467 1.00 96.88 177 ASP A CA 1
ATOM 1288 C C . ASP A 1 177 ? -14.106 -0.038 2.393 1.00 96.88 177 ASP A C 1
ATOM 1290 O O . ASP A 1 177 ? -12.944 0.177 2.754 1.00 96.88 177 ASP A O 1
ATOM 1294 N N . ASP A 1 178 ? -15.130 0.683 2.850 1.00 94.44 178 ASP A N 1
ATOM 1295 C CA . ASP A 1 178 ? -14.978 1.782 3.803 1.00 94.44 178 ASP A CA 1
ATOM 1296 C C . ASP A 1 178 ? -14.594 1.247 5.189 1.00 94.44 178 ASP A C 1
ATOM 1298 O O . ASP A 1 178 ? -15.429 0.834 5.995 1.00 94.44 178 ASP A O 1
ATOM 1302 N N . VAL A 1 179 ? -13.290 1.247 5.472 1.00 93.19 179 VAL A N 1
ATOM 1303 C CA . VAL A 1 179 ? -12.742 0.728 6.731 1.00 93.19 179 VAL A CA 1
ATOM 1304 C C . VAL A 1 179 ? -11.944 1.794 7.482 1.00 93.19 179 VAL A C 1
ATOM 1306 O O . VAL A 1 179 ? -11.107 2.493 6.902 1.00 93.19 179 VAL A O 1
ATOM 1309 N N . LEU A 1 180 ? -12.200 1.888 8.792 1.00 93.81 180 LEU A N 1
ATOM 1310 C CA . LEU A 1 180 ? -11.422 2.659 9.762 1.00 93.81 180 LEU A CA 1
ATOM 1311 C C . LEU A 1 180 ? -10.587 1.713 10.624 1.00 93.81 180 LEU A C 1
ATOM 1313 O O . LEU A 1 180 ? -11.150 0.849 11.298 1.00 93.81 180 LEU A O 1
ATOM 1317 N N . ILE A 1 181 ? -9.275 1.924 10.680 1.00 94.56 181 ILE A N 1
ATOM 1318 C CA . ILE A 1 181 ? -8.372 1.156 11.554 1.00 94.56 181 ILE A CA 1
ATOM 1319 C C . ILE A 1 181 ? -7.584 2.078 12.491 1.00 94.56 181 ILE A C 1
ATOM 1321 O O . ILE A 1 181 ? -7.420 3.257 12.170 1.00 94.56 181 ILE A O 1
ATOM 1325 N N . PRO A 1 182 ? -7.093 1.574 13.631 1.00 93.81 182 PRO A N 1
ATOM 1326 C CA . PRO A 1 182 ? -6.187 2.312 14.506 1.00 93.81 182 PRO A CA 1
ATOM 1327 C C . PRO A 1 182 ? -4.946 2.855 13.772 1.00 93.81 182 PRO A C 1
ATOM 1329 O O . PRO A 1 182 ? -4.432 2.225 12.844 1.00 93.81 182 PRO A O 1
ATOM 1332 N N . LEU A 1 183 ? -4.469 4.044 14.159 1.00 92.38 183 LEU A N 1
ATOM 1333 C CA . LEU A 1 183 ? -3.315 4.707 13.528 1.00 92.38 183 LEU A CA 1
ATOM 1334 C C . LEU A 1 183 ? -2.039 3.839 13.540 1.00 92.38 183 LEU A C 1
ATOM 1336 O O . LEU A 1 183 ? -1.300 3.804 12.558 1.00 92.38 183 LEU A O 1
ATOM 1340 N N . ASP A 1 184 ? -1.798 3.117 14.629 1.00 91.12 184 ASP A N 1
ATOM 1341 C CA . ASP A 1 184 ? -0.682 2.181 14.808 1.00 91.12 184 ASP A CA 1
ATOM 1342 C C . ASP A 1 184 ? -0.725 0.991 13.836 1.00 91.12 184 ASP A C 1
ATOM 1344 O O . ASP A 1 184 ? 0.332 0.500 13.437 1.00 91.12 184 ASP A O 1
ATOM 1348 N N . ALA A 1 185 ? -1.914 0.572 13.391 1.00 94.12 185 ALA A N 1
ATOM 1349 C CA . ALA A 1 185 ? -2.081 -0.404 12.312 1.00 94.12 185 ALA A CA 1
ATOM 1350 C C . ALA A 1 185 ? -2.015 0.244 10.915 1.00 94.12 185 ALA A C 1
ATOM 1352 O O . ALA A 1 185 ? -1.480 -0.352 9.978 1.00 94.12 185 ALA A O 1
ATOM 1353 N N . ALA A 1 186 ? -2.523 1.472 10.764 1.00 95.06 186 ALA A N 1
ATOM 1354 C CA . ALA A 1 186 ? -2.556 2.187 9.488 1.00 95.06 186 ALA A CA 1
ATOM 1355 C C . ALA A 1 186 ? -1.167 2.537 8.951 1.00 95.06 186 ALA A C 1
ATOM 1357 O O . ALA A 1 186 ? -0.925 2.409 7.750 1.00 95.06 186 ALA A O 1
ATOM 1358 N N . MET A 1 187 ? -0.252 2.945 9.832 1.00 94.00 187 MET A N 1
ATOM 1359 C CA . MET A 1 187 ? 1.096 3.361 9.441 1.00 94.00 187 MET A CA 1
ATOM 1360 C C . MET A 1 187 ? 1.884 2.219 8.768 1.00 94.00 187 MET A C 1
ATOM 1362 O O . MET A 1 187 ? 2.323 2.408 7.630 1.00 94.00 187 MET A O 1
ATOM 1366 N N . PRO A 1 188 ? 2.011 1.014 9.365 1.00 93.69 188 PRO A N 1
ATOM 1367 C CA . PRO A 1 188 ? 2.640 -0.118 8.688 1.00 93.69 188 PRO A CA 1
ATOM 1368 C C . PRO A 1 188 ? 1.849 -0.597 7.470 1.00 93.69 188 PRO A C 1
ATOM 1370 O O . PRO A 1 188 ? 2.464 -0.991 6.482 1.00 93.69 188 PRO A O 1
ATOM 1373 N N . LEU A 1 189 ? 0.509 -0.535 7.495 1.00 95.19 189 LEU A N 1
ATOM 1374 C CA . LEU A 1 189 ? -0.308 -0.952 6.351 1.00 95.19 189 LEU A CA 1
ATOM 1375 C C . LEU A 1 189 ? -0.035 -0.102 5.105 1.00 95.19 189 LEU A C 1
ATOM 1377 O O . LEU A 1 189 ? 0.029 -0.640 4.002 1.00 95.19 189 LEU A O 1
ATOM 1381 N N . ALA A 1 190 ? 0.159 1.207 5.260 1.00 95.25 190 ALA A N 1
ATOM 1382 C CA . ALA A 1 190 ? 0.474 2.084 4.137 1.00 95.25 190 ALA A CA 1
ATOM 1383 C C . ALA A 1 190 ? 1.824 1.733 3.492 1.00 95.25 190 ALA A C 1
ATOM 1385 O O . ALA A 1 190 ? 1.934 1.686 2.264 1.00 95.25 190 ALA A O 1
ATOM 1386 N N . VAL A 1 191 ? 2.831 1.417 4.311 1.00 93.75 191 VAL A N 1
ATOM 1387 C CA . VAL A 1 191 ? 4.143 0.968 3.824 1.00 93.75 191 VAL A CA 1
ATOM 1388 C C . VAL A 1 191 ? 4.027 -0.400 3.149 1.00 93.75 191 VAL A C 1
ATOM 1390 O O . VAL A 1 191 ? 4.492 -0.561 2.026 1.00 93.75 191 VAL A O 1
ATOM 1393 N N . LEU A 1 192 ? 3.327 -1.354 3.771 1.00 94.00 192 LEU A N 1
ATOM 1394 C CA . LEU A 1 192 ? 3.054 -2.676 3.197 1.00 94.00 192 LEU A CA 1
ATOM 1395 C C . LEU A 1 192 ? 2.367 -2.577 1.834 1.00 94.00 192 LEU A C 1
ATOM 1397 O O . LEU A 1 192 ? 2.803 -3.205 0.874 1.00 94.00 192 LEU A O 1
ATOM 1401 N N . THR A 1 193 ? 1.327 -1.749 1.744 1.00 95.00 193 THR A N 1
ATOM 1402 C CA . THR A 1 193 ? 0.594 -1.500 0.499 1.00 95.00 193 THR A CA 1
ATOM 1403 C C . THR A 1 193 ? 1.531 -0.951 -0.571 1.00 95.00 193 THR A C 1
ATOM 1405 O O . THR A 1 193 ? 1.487 -1.412 -1.707 1.00 95.00 193 THR A O 1
ATOM 1408 N N . SER A 1 194 ? 2.406 -0.011 -0.208 1.00 93.12 194 SER A N 1
ATOM 1409 C CA . SER A 1 194 ? 3.366 0.597 -1.133 1.00 93.12 194 SER A CA 1
ATOM 1410 C C . SER A 1 194 ? 4.371 -0.429 -1.660 1.00 93.12 194 SER A C 1
ATOM 1412 O O . SER A 1 194 ? 4.564 -0.526 -2.868 1.00 93.12 194 SER A O 1
ATOM 1414 N N . GLU A 1 195 ? 4.945 -1.259 -0.789 1.00 91.69 195 GLU A N 1
ATOM 1415 C CA . GLU A 1 195 ? 5.868 -2.333 -1.184 1.00 91.69 195 GLU A CA 1
ATOM 1416 C C . GLU A 1 195 ? 5.190 -3.369 -2.092 1.00 91.69 195 GLU A C 1
ATOM 1418 O O . GLU A 1 195 ? 5.724 -3.749 -3.138 1.00 91.69 195 GLU A O 1
ATOM 1423 N N . MET A 1 196 ? 3.975 -3.798 -1.735 1.00 91.81 196 MET A N 1
ATOM 1424 C CA . MET A 1 196 ? 3.178 -4.733 -2.535 1.00 91.81 196 MET A CA 1
ATOM 1425 C C . MET A 1 196 ? 2.856 -4.152 -3.916 1.00 91.81 196 MET A C 1
ATOM 1427 O O . MET A 1 196 ? 3.008 -4.835 -4.933 1.00 91.81 196 MET A O 1
ATOM 1431 N N . LE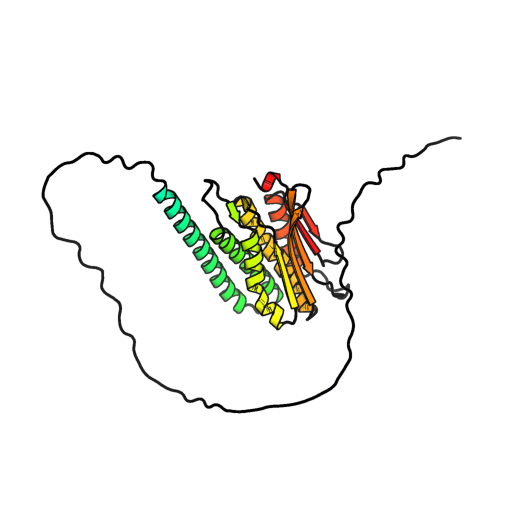U A 1 197 ? 2.455 -2.880 -3.957 1.00 91.75 197 LEU A N 1
ATOM 1432 C CA . LEU A 1 197 ? 2.119 -2.165 -5.180 1.00 91.75 197 LEU A CA 1
ATOM 1433 C C . LEU A 1 197 ? 3.347 -2.008 -6.081 1.00 91.75 197 LEU A C 1
ATOM 1435 O O . LEU A 1 197 ? 3.288 -2.354 -7.258 1.00 91.75 197 LEU A O 1
ATOM 1439 N N . MET A 1 198 ? 4.479 -1.570 -5.532 1.00 89.12 198 MET A N 1
ATOM 1440 C CA . MET A 1 198 ? 5.725 -1.385 -6.280 1.00 89.12 198 MET A CA 1
ATOM 1441 C C . MET A 1 198 ? 6.272 -2.706 -6.824 1.00 89.12 198 MET A C 1
ATOM 1443 O O . MET A 1 198 ? 6.710 -2.765 -7.977 1.00 89.12 198 MET A O 1
ATOM 1447 N N . ALA A 1 199 ? 6.174 -3.791 -6.051 1.00 86.81 199 ALA A N 1
ATOM 1448 C CA . ALA A 1 199 ? 6.530 -5.126 -6.517 1.00 86.81 199 ALA A CA 1
ATOM 1449 C C . ALA A 1 199 ? 5.663 -5.572 -7.707 1.00 86.81 199 ALA A C 1
ATOM 1451 O O . ALA A 1 199 ? 6.183 -6.125 -8.680 1.00 86.81 199 ALA A O 1
ATOM 1452 N N . ALA A 1 200 ? 4.355 -5.310 -7.665 1.00 87.62 200 ALA A N 1
ATOM 1453 C CA . ALA A 1 200 ? 3.452 -5.644 -8.761 1.00 87.62 200 ALA A CA 1
ATOM 1454 C C . ALA A 1 200 ? 3.682 -4.755 -9.997 1.00 87.62 200 ALA A C 1
ATOM 1456 O O . ALA A 1 200 ? 3.813 -5.274 -11.105 1.00 87.62 200 ALA A O 1
ATOM 1457 N N . ILE A 1 201 ? 3.838 -3.440 -9.810 1.00 87.62 201 ILE A N 1
ATOM 1458 C CA . ILE A 1 201 ? 4.152 -2.471 -10.873 1.00 87.62 201 ILE A CA 1
ATOM 1459 C C . ILE A 1 201 ? 5.425 -2.873 -11.617 1.00 87.62 201 ILE A C 1
ATOM 1461 O O . ILE A 1 201 ? 5.432 -2.933 -12.848 1.00 87.62 201 ILE A O 1
ATOM 1465 N N . LYS A 1 202 ? 6.487 -3.215 -10.880 1.00 83.75 202 LYS A N 1
ATOM 1466 C CA . LYS A 1 202 ? 7.756 -3.695 -11.438 1.00 83.75 202 LYS A CA 1
ATOM 1467 C C . LYS A 1 202 ? 7.559 -4.879 -12.382 1.00 83.75 202 LYS A C 1
ATOM 1469 O O . LYS A 1 202 ? 8.209 -4.953 -13.425 1.00 83.75 202 LYS A O 1
ATOM 1474 N N . ARG A 1 203 ? 6.679 -5.818 -12.024 1.00 80.25 203 ARG A N 1
ATOM 1475 C CA . ARG A 1 203 ? 6.373 -6.988 -12.859 1.00 80.25 203 ARG A CA 1
ATOM 1476 C C . ARG A 1 203 ? 5.579 -6.596 -14.101 1.00 80.25 203 ARG A C 1
ATOM 1478 O O . ARG A 1 203 ? 5.989 -6.974 -15.196 1.00 80.25 203 ARG A O 1
ATOM 1485 N N . CYS A 1 204 ? 4.528 -5.789 -13.960 1.00 82.56 204 CYS A N 1
ATOM 1486 C CA . CYS A 1 204 ? 3.727 -5.330 -15.100 1.00 82.56 204 CYS A CA 1
ATOM 1487 C C . CYS A 1 204 ? 4.572 -4.532 -16.111 1.00 82.56 204 CYS A C 1
ATOM 1489 O O . CYS A 1 204 ? 4.478 -4.746 -17.317 1.00 82.56 204 CYS A O 1
ATOM 1491 N N . GLN A 1 205 ? 5.477 -3.672 -15.635 1.00 80.50 205 GLN A N 1
ATOM 1492 C CA . GLN A 1 205 ? 6.382 -2.902 -16.496 1.00 80.50 205 GLN A CA 1
ATOM 1493 C C . GLN A 1 205 ? 7.356 -3.785 -17.289 1.00 80.50 205 GLN A C 1
ATOM 1495 O O . GLN A 1 205 ? 7.648 -3.486 -18.447 1.00 80.50 205 GLN A O 1
ATOM 1500 N N . ARG A 1 206 ? 7.840 -4.891 -16.704 1.00 79.06 206 ARG A N 1
ATOM 1501 C CA . ARG A 1 206 ? 8.685 -5.867 -17.419 1.00 79.06 206 ARG A CA 1
ATOM 1502 C C . ARG A 1 206 ? 7.930 -6.557 -18.556 1.00 79.06 206 ARG A C 1
ATOM 1504 O O . ARG A 1 206 ? 8.535 -6.830 -19.587 1.00 79.06 206 ARG A O 1
ATOM 1511 N N . ALA A 1 207 ? 6.632 -6.798 -18.380 1.00 74.12 207 ALA A N 1
ATOM 1512 C CA . ALA A 1 207 ? 5.775 -7.401 -19.398 1.00 74.12 207 ALA A CA 1
ATOM 1513 C C . ALA A 1 207 ? 5.290 -6.410 -20.476 1.00 74.12 207 ALA A C 1
ATOM 1515 O O . ALA A 1 207 ? 4.909 -6.838 -21.559 1.00 74.12 207 ALA A O 1
ATOM 1516 N N . ARG A 1 208 ? 5.360 -5.093 -20.217 1.00 72.06 208 ARG A N 1
ATOM 1517 C CA . ARG A 1 208 ? 4.972 -3.998 -21.139 1.00 72.06 208 ARG A CA 1
ATOM 1518 C C . ARG A 1 208 ? 3.494 -3.977 -21.566 1.00 72.06 208 ARG A C 1
ATOM 1520 O O . ARG A 1 208 ? 3.158 -3.362 -22.575 1.00 72.06 208 ARG A O 1
ATOM 1527 N N . HIS A 1 209 ? 2.622 -4.628 -20.808 1.00 71.75 209 HIS A N 1
ATOM 1528 C CA . HIS A 1 209 ? 1.164 -4.533 -20.894 1.00 71.75 209 HIS A CA 1
ATOM 1529 C C . HIS A 1 209 ? 0.553 -5.192 -19.650 1.00 71.75 209 HIS A C 1
ATOM 1531 O O . HIS A 1 209 ? 1.267 -5.897 -18.940 1.00 71.75 209 HIS A O 1
ATOM 1537 N N . GLY A 1 210 ? -0.741 -4.972 -19.392 1.00 82.12 210 GLY A N 1
ATOM 1538 C CA . GLY A 1 210 ? -1.529 -5.798 -18.471 1.00 82.12 210 GLY A CA 1
ATOM 1539 C C . GLY A 1 210 ? -2.471 -5.063 -17.533 1.00 82.12 210 GLY A C 1
ATOM 1540 O O . GLY A 1 210 ? -2.907 -3.951 -17.821 1.00 82.12 210 GLY A O 1
ATOM 1541 N N . ALA A 1 211 ? -2.791 -5.691 -16.408 1.00 88.94 211 ALA A N 1
ATOM 1542 C CA . ALA A 1 211 ? -3.703 -5.189 -15.397 1.00 88.94 211 ALA A CA 1
ATOM 1543 C C . ALA A 1 211 ? -3.178 -5.466 -13.986 1.00 88.94 211 ALA A C 1
ATOM 1545 O O . ALA A 1 211 ? -2.596 -6.509 -13.690 1.00 88.94 211 ALA A O 1
ATOM 1546 N N . LEU A 1 212 ? -3.400 -4.490 -13.117 1.00 92.56 212 LEU A N 1
ATOM 1547 C CA . LEU A 1 212 ? -3.062 -4.511 -11.708 1.00 92.56 212 LEU A CA 1
ATOM 1548 C C . LEU A 1 212 ? -4.341 -4.245 -10.921 1.00 92.56 212 LEU A C 1
ATOM 1550 O O . LEU A 1 212 ? -4.947 -3.182 -11.051 1.00 92.56 212 LEU A O 1
ATOM 1554 N N . ASP A 1 213 ? -4.753 -5.223 -10.130 1.00 95.06 213 ASP A N 1
ATOM 1555 C CA . ASP A 1 213 ? -5.926 -5.166 -9.275 1.00 95.06 213 ASP A CA 1
ATOM 1556 C C . ASP A 1 213 ? -5.497 -4.995 -7.821 1.00 95.06 213 ASP A C 1
ATOM 1558 O O . ASP A 1 213 ? -4.698 -5.773 -7.299 1.00 95.06 213 ASP A O 1
ATOM 1562 N N . VAL A 1 214 ? -6.054 -3.988 -7.159 1.00 97.00 214 VAL A N 1
ATOM 1563 C CA . VAL A 1 214 ? -5.891 -3.754 -5.725 1.00 97.00 214 VAL A CA 1
ATOM 1564 C C . VAL A 1 214 ? -7.260 -3.867 -5.074 1.00 97.00 214 VAL A C 1
ATOM 1566 O O . VAL A 1 214 ? -8.165 -3.099 -5.403 1.00 97.00 214 VAL A O 1
ATOM 1569 N N . LEU A 1 215 ? -7.422 -4.834 -4.174 1.00 98.00 215 LEU A N 1
ATOM 1570 C CA . LEU A 1 215 ? -8.670 -5.065 -3.454 1.00 98.00 215 LEU A CA 1
ATOM 1571 C C . LEU A 1 215 ? -8.432 -4.953 -1.956 1.00 98.00 215 LEU A C 1
ATOM 1573 O O . LEU A 1 215 ? -7.642 -5.711 -1.408 1.00 98.00 215 LEU A O 1
ATOM 1577 N N . LEU A 1 216 ? -9.141 -4.047 -1.294 1.00 98.06 216 LEU A N 1
ATOM 1578 C CA . LEU A 1 216 ? -9.195 -3.956 0.160 1.00 98.06 216 LEU A CA 1
ATOM 1579 C C . LEU A 1 216 ? -10.613 -4.300 0.603 1.00 98.06 216 LEU A C 1
ATOM 1581 O O . LEU A 1 216 ? -11.514 -3.489 0.426 1.00 98.06 216 LEU A O 1
ATOM 1585 N N . VAL A 1 217 ? -10.816 -5.483 1.164 1.00 97.50 217 VAL A N 1
ATOM 1586 C CA . VAL A 1 217 ? -12.154 -5.975 1.511 1.00 97.50 217 VAL A CA 1
ATOM 1587 C C . VAL A 1 217 ? -12.192 -6.530 2.921 1.00 97.50 217 VAL A C 1
ATOM 1589 O O . VAL A 1 217 ? -11.198 -7.070 3.409 1.00 97.50 217 VAL A O 1
ATOM 1592 N N . ARG A 1 218 ? -13.341 -6.415 3.580 1.00 95.12 218 ARG A N 1
ATOM 1593 C CA . ARG A 1 218 ? -13.613 -7.161 4.808 1.00 95.12 218 ARG A CA 1
ATOM 1594 C C . ARG A 1 218 ? -14.235 -8.506 4.442 1.00 95.12 218 ARG A C 1
ATOM 1596 O O . ARG A 1 218 ? -15.211 -8.543 3.699 1.00 95.12 218 ARG A O 1
ATOM 1603 N N . ASP A 1 219 ? -13.660 -9.599 4.931 1.00 92.50 219 ASP A N 1
ATOM 1604 C CA . ASP A 1 219 ? -14.230 -10.931 4.717 1.00 92.50 219 ASP A CA 1
ATOM 1605 C C . ASP A 1 219 ? -15.348 -11.263 5.719 1.00 92.50 219 ASP A C 1
ATOM 1607 O O . ASP A 1 219 ? -15.643 -10.494 6.639 1.00 92.50 219 ASP A O 1
ATOM 1611 N N . ASP A 1 220 ? -15.982 -12.420 5.517 1.00 90.31 220 ASP A N 1
ATOM 1612 C CA . ASP A 1 220 ? -17.100 -12.897 6.338 1.00 90.31 220 ASP A CA 1
ATOM 1613 C C . ASP A 1 220 ? -16.691 -13.161 7.803 1.00 90.31 220 ASP A C 1
ATOM 1615 O O . ASP A 1 220 ? -17.527 -13.067 8.702 1.00 90.31 220 ASP A O 1
ATOM 1619 N N . ASP A 1 221 ? -15.405 -13.427 8.058 1.00 91.38 221 ASP A N 1
ATOM 1620 C CA . ASP A 1 221 ? -14.830 -13.604 9.399 1.00 91.38 221 ASP A CA 1
ATOM 1621 C C . ASP A 1 221 ? -14.450 -12.256 10.050 1.00 91.38 221 ASP A C 1
ATOM 1623 O O . ASP A 1 221 ? -13.929 -12.198 11.170 1.00 91.38 221 ASP A O 1
ATOM 1627 N N . GLY A 1 222 ? -14.710 -11.144 9.355 1.00 92.19 222 GLY A N 1
ATOM 1628 C CA . GLY A 1 222 ? -14.430 -9.786 9.796 1.00 92.19 222 GLY A CA 1
ATOM 1629 C C . GLY A 1 222 ? -12.966 -9.369 9.654 1.00 92.19 222 GLY A C 1
ATOM 1630 O O . GLY A 1 222 ? -12.625 -8.264 10.097 1.00 92.19 222 GLY A O 1
ATOM 1631 N N . CYS A 1 223 ? -12.102 -10.203 9.067 1.00 95.31 223 CYS A N 1
ATOM 1632 C CA . CYS A 1 223 ? -10.717 -9.845 8.782 1.00 95.31 223 CYS A CA 1
ATOM 1633 C C . CYS A 1 223 ? -10.671 -8.811 7.656 1.00 95.31 223 CYS A C 1
ATOM 1635 O O . CYS A 1 223 ? -11.490 -8.815 6.739 1.00 95.31 223 CYS A O 1
ATOM 1637 N N . LEU A 1 224 ? -9.681 -7.924 7.708 1.00 97.19 224 LEU A N 1
ATOM 1638 C CA . LEU A 1 224 ? -9.397 -7.006 6.612 1.00 97.19 224 LEU A CA 1
ATOM 1639 C C . LEU A 1 224 ? -8.364 -7.650 5.689 1.00 97.19 224 LEU A C 1
ATOM 1641 O O . LEU A 1 224 ? -7.238 -7.912 6.113 1.00 97.19 224 LEU A O 1
ATOM 1645 N N . ARG A 1 225 ? -8.734 -7.885 4.433 1.00 97.06 225 ARG A N 1
ATOM 1646 C CA . ARG A 1 225 ? -7.869 -8.464 3.408 1.00 97.06 225 ARG A CA 1
ATOM 1647 C C . ARG A 1 225 ? -7.480 -7.410 2.381 1.00 97.06 225 ARG A C 1
ATOM 1649 O O . ARG A 1 225 ? -8.345 -6.767 1.796 1.00 97.06 225 ARG A O 1
ATOM 1656 N N . LEU A 1 226 ? -6.180 -7.264 2.146 1.00 97.50 226 LEU A N 1
ATOM 1657 C CA . LEU A 1 226 ? -5.613 -6.478 1.056 1.00 97.50 226 LEU A CA 1
ATOM 1658 C C . LEU A 1 226 ? -4.961 -7.425 0.047 1.00 97.50 226 LEU A C 1
ATOM 1660 O O . LEU A 1 226 ? -3.950 -8.054 0.351 1.00 97.50 226 LEU A O 1
ATOM 1664 N N . ASP A 1 227 ? -5.516 -7.496 -1.155 1.00 96.19 227 ASP A N 1
ATOM 1665 C CA . ASP A 1 227 ? -4.943 -8.219 -2.281 1.00 96.19 227 ASP A CA 1
ATOM 1666 C C . ASP A 1 227 ? -4.338 -7.239 -3.286 1.00 96.19 227 ASP A C 1
ATOM 1668 O O . ASP A 1 227 ? -4.986 -6.279 -3.702 1.00 96.19 227 ASP A O 1
ATOM 1672 N N . VAL A 1 228 ? -3.115 -7.524 -3.728 1.00 94.94 228 VAL A N 1
ATOM 1673 C CA . VAL A 1 228 ? -2.502 -6.896 -4.902 1.00 94.94 228 VAL A CA 1
ATOM 1674 C C . VAL A 1 228 ? -2.226 -7.999 -5.915 1.00 94.94 228 VAL A C 1
ATOM 1676 O O . VAL A 1 228 ? -1.400 -8.884 -5.673 1.00 94.94 228 VAL A O 1
ATOM 1679 N N . LEU A 1 229 ? -2.950 -7.966 -7.033 1.00 91.44 229 LEU A N 1
ATOM 1680 C CA . LEU A 1 229 ? -2.871 -8.952 -8.102 1.00 91.44 229 LEU A CA 1
ATOM 1681 C C . LEU A 1 229 ? -2.373 -8.304 -9.386 1.00 91.44 229 LEU A C 1
ATOM 1683 O O . LEU A 1 229 ? -2.865 -7.254 -9.778 1.00 91.44 229 LEU A O 1
ATOM 1687 N N . ASN A 1 230 ? -1.460 -8.965 -10.083 1.00 86.69 230 ASN A N 1
ATOM 1688 C CA . ASN A 1 230 ? -1.176 -8.666 -11.482 1.00 86.69 230 ASN A CA 1
ATOM 1689 C C . ASN A 1 230 ? -1.722 -9.783 -12.380 1.00 86.69 230 ASN A C 1
ATOM 1691 O O . ASN A 1 230 ? -1.824 -10.940 -11.969 1.00 86.69 230 ASN A O 1
ATOM 1695 N N . ASP A 1 231 ? -2.071 -9.438 -13.615 1.00 75.44 231 ASP A N 1
ATOM 1696 C CA . ASP A 1 231 ? -2.667 -10.338 -14.607 1.00 75.44 231 ASP A CA 1
ATOM 1697 C C . ASP A 1 231 ? -1.703 -11.363 -15.209 1.00 75.44 231 ASP A C 1
ATOM 1699 O O . ASP A 1 231 ? -2.069 -12.087 -16.132 1.00 75.44 231 ASP A O 1
ATOM 1703 N N . GLY A 1 232 ? -0.521 -11.524 -14.616 1.00 60.97 232 GLY A N 1
ATOM 1704 C CA . GLY A 1 232 ? 0.206 -12.763 -14.756 1.00 60.97 232 GLY A CA 1
ATOM 1705 C C . GLY A 1 232 ? 0.647 -13.072 -16.171 1.00 60.97 232 GLY A C 1
ATOM 1706 O O . GLY A 1 232 ? 0.170 -14.022 -16.788 1.00 60.97 232 GLY A O 1
ATOM 1707 N N . PHE A 1 233 ? 1.630 -12.332 -16.654 1.00 62.34 233 PHE A N 1
ATOM 1708 C CA . PHE A 1 233 ? 2.384 -12.768 -17.820 1.00 62.34 233 PHE A CA 1
ATOM 1709 C C . PHE A 1 233 ? 3.342 -13.886 -17.436 1.00 62.34 233 PHE A C 1
ATOM 1711 O O . PHE A 1 233 ? 3.761 -14.011 -16.277 1.00 62.34 233 PHE A O 1
ATOM 1718 N N . ASP A 1 234 ? 3.697 -14.710 -18.414 1.00 52.41 234 ASP A N 1
ATOM 1719 C CA . ASP A 1 234 ? 4.767 -15.684 -18.266 1.00 52.41 234 ASP A CA 1
ATOM 1720 C C . ASP A 1 234 ? 6.094 -14.924 -18.237 1.00 52.41 234 ASP A C 1
ATOM 1722 O O . ASP A 1 234 ? 6.779 -14.744 -19.244 1.00 52.41 234 ASP A O 1
ATOM 1726 N N . LEU A 1 235 ? 6.449 -14.422 -17.053 1.00 51.50 235 LEU A N 1
ATOM 1727 C CA . LEU A 1 235 ? 7.827 -14.063 -16.766 1.00 51.50 235 LEU A CA 1
ATOM 1728 C C . LEU A 1 235 ? 8.660 -15.328 -17.028 1.00 51.50 235 LEU A C 1
ATOM 1730 O O . LEU A 1 235 ? 8.308 -16.392 -16.507 1.00 51.50 235 LEU A O 1
ATOM 1734 N N . PRO A 1 236 ? 9.730 -15.258 -17.842 1.00 49.66 236 PRO A N 1
ATOM 1735 C CA . PRO A 1 236 ? 10.582 -16.411 -18.083 1.00 49.66 236 PRO A CA 1
ATOM 1736 C C . PRO A 1 236 ? 10.967 -17.026 -16.735 1.00 49.66 236 PRO A C 1
ATOM 1738 O O . PRO A 1 236 ? 11.463 -16.301 -15.874 1.00 49.66 236 PRO A O 1
ATOM 1741 N N . GLN A 1 237 ? 10.782 -18.341 -16.563 1.00 46.47 237 GLN A N 1
ATOM 1742 C CA . GLN A 1 237 ? 10.984 -19.106 -15.310 1.00 46.47 237 GLN A CA 1
ATOM 1743 C C . GLN A 1 237 ? 12.386 -18.959 -14.656 1.00 46.47 237 GLN A C 1
ATOM 1745 O O . GLN A 1 237 ? 12.667 -19.547 -13.619 1.00 46.47 237 GLN A O 1
ATOM 1750 N N . HIS A 1 238 ? 13.264 -18.156 -15.252 1.00 42.81 238 HIS A N 1
ATOM 1751 C CA . HIS A 1 238 ? 14.692 -18.002 -15.003 1.00 42.81 238 HIS A CA 1
ATOM 1752 C C . HIS A 1 238 ? 15.089 -16.573 -14.598 1.00 42.81 238 HIS A C 1
ATOM 1754 O O . HIS A 1 238 ? 16.274 -16.319 -14.382 1.00 42.81 238 HIS A O 1
ATOM 1760 N N . SER A 1 239 ? 14.161 -15.614 -14.491 1.00 50.25 239 SER A N 1
ATOM 1761 C CA . SER A 1 239 ? 14.505 -14.322 -13.888 1.00 50.25 239 SER A CA 1
ATOM 1762 C C . SER A 1 239 ? 14.639 -14.510 -12.378 1.00 50.25 239 SER A C 1
ATOM 1764 O O . SER A 1 239 ? 13.658 -14.398 -11.645 1.00 50.25 239 SER A O 1
ATOM 1766 N N . GLY A 1 240 ? 15.847 -14.862 -11.925 1.00 51.91 240 GLY A N 1
ATOM 1767 C CA . GLY A 1 240 ? 16.188 -14.954 -10.507 1.00 51.91 240 GLY A CA 1
ATOM 1768 C C . GLY A 1 240 ? 15.706 -13.721 -9.737 1.00 51.91 240 GLY A C 1
ATOM 1769 O O . GLY A 1 240 ? 15.663 -12.613 -10.278 1.00 51.91 240 GLY A O 1
ATOM 1770 N N . ARG A 1 241 ? 15.303 -13.918 -8.475 1.00 56.44 241 ARG A N 1
ATOM 1771 C CA . ARG A 1 241 ? 14.852 -12.822 -7.606 1.00 56.44 241 ARG A CA 1
ATOM 1772 C C . ARG A 1 241 ? 15.953 -11.769 -7.516 1.00 56.44 241 ARG A C 1
ATOM 1774 O O . ARG A 1 241 ? 17.074 -12.085 -7.125 1.00 56.44 241 ARG A O 1
ATOM 1781 N N . ALA A 1 242 ? 15.632 -10.528 -7.875 1.00 56.16 242 ALA A N 1
ATOM 1782 C CA . ALA A 1 242 ? 16.561 -9.423 -7.682 1.00 56.16 242 ALA A CA 1
ATOM 1783 C C . ALA A 1 242 ? 16.738 -9.161 -6.176 1.00 56.16 242 ALA A C 1
ATOM 1785 O O . ALA A 1 242 ? 15.817 -9.424 -5.401 1.00 56.16 242 ALA A O 1
ATOM 1786 N N . ALA A 1 243 ? 17.880 -8.606 -5.762 1.00 52.00 243 ALA A N 1
ATOM 1787 C CA . ALA A 1 243 ? 18.135 -8.250 -4.361 1.00 52.00 243 ALA A CA 1
ATOM 1788 C C . ALA A 1 243 ? 17.000 -7.390 -3.760 1.00 52.00 243 ALA A C 1
ATOM 1790 O O . ALA A 1 243 ? 16.496 -7.707 -2.683 1.00 52.00 243 ALA A O 1
ATOM 1791 N N . GLY A 1 244 ? 16.481 -6.419 -4.519 1.00 56.34 244 GLY A N 1
ATOM 1792 C CA . GLY A 1 244 ? 15.334 -5.606 -4.105 1.00 56.34 244 GLY A CA 1
ATOM 1793 C C . GLY A 1 244 ? 14.024 -6.370 -3.887 1.00 56.34 244 GLY A C 1
ATOM 1794 O O . GLY A 1 244 ? 13.217 -5.963 -3.058 1.00 56.34 244 GLY A O 1
ATOM 1795 N N . ASP A 1 245 ? 13.816 -7.519 -4.543 1.00 66.12 245 ASP A N 1
ATOM 1796 C CA . ASP A 1 245 ? 12.627 -8.353 -4.292 1.00 66.12 245 ASP A CA 1
ATOM 1797 C C . ASP A 1 245 ? 12.721 -9.087 -2.939 1.00 66.12 245 ASP A C 1
ATOM 1799 O O . ASP A 1 245 ? 11.696 -9.456 -2.362 1.00 66.12 245 ASP A O 1
ATOM 1803 N N . LEU A 1 246 ? 13.943 -9.315 -2.439 1.00 62.88 246 LEU A N 1
ATOM 1804 C CA . LEU A 1 246 ? 14.216 -9.918 -1.131 1.00 62.88 246 LEU A CA 1
ATOM 1805 C C . LEU A 1 246 ? 14.147 -8.871 -0.016 1.00 62.88 246 LEU A C 1
ATOM 1807 O O . LEU A 1 246 ? 13.587 -9.153 1.045 1.00 62.88 246 LEU A O 1
ATOM 1811 N N . LEU A 1 247 ? 14.668 -7.664 -0.263 1.00 65.38 247 LEU A N 1
ATOM 1812 C CA . LEU A 1 247 ? 14.596 -6.555 0.687 1.00 65.38 247 LEU A CA 1
ATOM 1813 C C . LEU A 1 247 ? 13.144 -6.119 0.912 1.00 65.38 247 LEU A C 1
ATOM 1815 O O . LEU A 1 247 ? 12.691 -6.114 2.056 1.00 65.38 247 LEU A O 1
ATOM 1819 N N . GLY A 1 248 ? 12.390 -5.870 -0.165 1.00 77.19 248 GLY A N 1
ATOM 1820 C CA . GLY A 1 248 ? 10.970 -5.522 -0.071 1.00 77.19 248 GLY A CA 1
ATOM 1821 C C . GLY A 1 248 ? 10.161 -6.607 0.643 1.00 77.19 248 GLY A C 1
ATOM 1822 O O . GLY A 1 248 ? 9.366 -6.314 1.531 1.00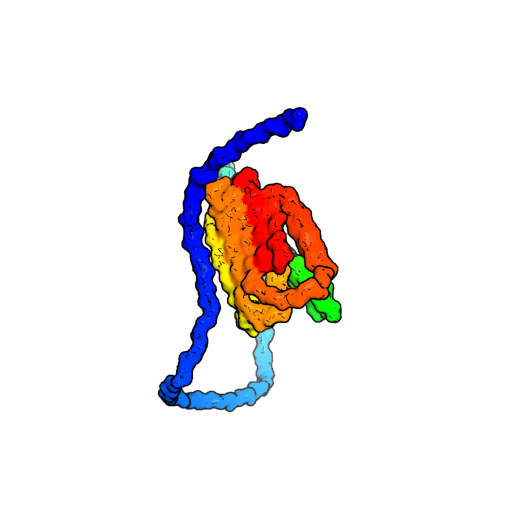 77.19 248 GLY A O 1
ATOM 1823 N N . TRP A 1 249 ? 10.429 -7.891 0.364 1.00 84.25 249 TRP A N 1
ATOM 1824 C CA . TRP A 1 249 ? 9.756 -8.985 1.075 1.00 84.25 249 TRP A CA 1
ATOM 1825 C C . TRP A 1 249 ? 10.120 -9.058 2.564 1.00 84.25 249 TRP A C 1
ATOM 1827 O O . TRP A 1 249 ? 9.263 -9.380 3.380 1.00 84.25 249 TRP A O 1
ATOM 1837 N N . THR A 1 250 ? 11.360 -8.732 2.933 1.00 83.81 250 THR A N 1
ATOM 1838 C CA . THR A 1 250 ? 11.793 -8.680 4.340 1.00 83.81 250 THR A CA 1
ATOM 1839 C C . THR A 1 250 ? 11.089 -7.554 5.098 1.00 83.81 250 THR A C 1
ATOM 1841 O O . THR A 1 250 ? 10.630 -7.761 6.219 1.00 83.81 250 THR A O 1
ATOM 1844 N N . VAL A 1 251 ? 10.952 -6.377 4.477 1.00 83.69 251 VAL A N 1
ATOM 1845 C CA . VAL A 1 251 ? 10.168 -5.262 5.035 1.00 83.69 251 VAL A CA 1
ATOM 1846 C C . VAL A 1 251 ? 8.707 -5.678 5.197 1.00 83.69 251 VAL A C 1
ATOM 1848 O O . VAL A 1 251 ? 8.114 -5.467 6.255 1.00 83.69 251 VAL A O 1
ATOM 1851 N N . VAL A 1 252 ? 8.148 -6.337 4.180 1.00 87.31 252 VAL A N 1
ATOM 1852 C CA . VAL A 1 252 ? 6.764 -6.808 4.196 1.00 87.31 252 VAL A CA 1
ATOM 1853 C C . VAL A 1 252 ? 6.511 -7.804 5.330 1.00 87.31 252 VAL A C 1
ATOM 1855 O O . VAL A 1 252 ? 5.558 -7.643 6.089 1.00 87.31 252 VAL A O 1
ATOM 1858 N N . THR A 1 253 ? 7.362 -8.813 5.511 1.00 87.56 253 THR A N 1
ATOM 1859 C CA . THR A 1 253 ? 7.169 -9.799 6.585 1.00 87.56 253 THR A CA 1
ATOM 1860 C C . THR A 1 253 ? 7.368 -9.192 7.974 1.00 87.56 253 THR A C 1
ATOM 1862 O O . THR A 1 253 ? 6.592 -9.497 8.882 1.00 87.56 253 THR A O 1
ATOM 1865 N N . ALA A 1 254 ? 8.349 -8.301 8.145 1.00 88.94 254 ALA A N 1
ATOM 1866 C CA . ALA A 1 254 ? 8.610 -7.633 9.418 1.00 88.94 254 ALA A CA 1
ATOM 1867 C C . ALA A 1 254 ? 7.443 -6.729 9.851 1.00 88.94 254 ALA A C 1
ATOM 1869 O O . ALA A 1 254 ? 6.970 -6.827 10.986 1.00 88.94 254 ALA A O 1
ATOM 1870 N N . LEU A 1 255 ? 6.934 -5.891 8.942 1.00 90.25 255 LEU A N 1
ATOM 1871 C CA . LEU A 1 255 ? 5.812 -4.994 9.232 1.00 90.25 255 LEU A CA 1
ATOM 1872 C C . LEU A 1 255 ? 4.496 -5.754 9.405 1.00 90.25 255 LEU A C 1
ATOM 1874 O O . LEU A 1 255 ? 3.717 -5.412 10.294 1.00 90.25 255 LEU A O 1
ATOM 1878 N N . ALA A 1 256 ? 4.259 -6.812 8.621 1.00 91.88 256 ALA A N 1
ATOM 1879 C CA . ALA A 1 256 ? 3.094 -7.674 8.809 1.00 91.88 256 ALA A CA 1
ATOM 1880 C C . ALA A 1 256 ? 3.100 -8.304 10.210 1.00 91.88 256 ALA A C 1
ATOM 1882 O O . ALA A 1 256 ? 2.093 -8.250 10.918 1.00 91.88 256 ALA A O 1
ATOM 1883 N N . HIS A 1 257 ? 4.253 -8.811 10.658 1.00 91.06 257 HIS A N 1
ATOM 1884 C CA . HIS A 1 257 ? 4.408 -9.345 12.009 1.00 91.06 257 HIS A CA 1
ATOM 1885 C C . HIS A 1 257 ? 4.140 -8.282 13.088 1.00 91.06 257 HIS A C 1
ATOM 1887 O O . HIS A 1 257 ? 3.428 -8.563 14.053 1.00 91.06 257 HIS A O 1
ATOM 1893 N N . GLN A 1 258 ? 4.644 -7.053 12.912 1.00 89.62 258 GLN A N 1
ATOM 1894 C CA . GLN A 1 258 ? 4.429 -5.945 13.852 1.00 89.62 258 GLN A CA 1
ATOM 1895 C C . GLN A 1 258 ? 2.939 -5.659 14.091 1.00 89.62 258 GLN A C 1
ATOM 1897 O O . GLN A 1 258 ? 2.529 -5.467 15.235 1.00 89.62 258 GLN A O 1
ATOM 1902 N N . ILE A 1 259 ? 2.123 -5.671 13.035 1.00 92.00 259 ILE A N 1
ATOM 1903 C CA . ILE A 1 259 ? 0.675 -5.431 13.146 1.00 92.00 259 ILE A CA 1
ATOM 1904 C C . ILE A 1 259 ? -0.134 -6.713 13.374 1.00 92.00 259 ILE A C 1
ATOM 1906 O O . ILE A 1 259 ? -1.359 -6.673 13.426 1.00 92.00 259 ILE A O 1
ATOM 1910 N N . GLY A 1 260 ? 0.521 -7.866 13.534 1.00 91.19 260 GLY A N 1
ATOM 1911 C CA . GLY A 1 260 ? -0.141 -9.162 13.692 1.00 91.19 260 GLY A CA 1
ATOM 1912 C C . GLY A 1 260 ? -0.950 -9.607 12.468 1.00 91.19 260 GLY A C 1
ATOM 1913 O O . GLY A 1 260 ? -1.909 -10.369 12.631 1.00 91.19 260 GLY A O 1
ATOM 1914 N N . ALA A 1 261 ? -0.580 -9.126 11.280 1.00 94.12 261 ALA A N 1
ATOM 1915 C CA . ALA A 1 261 ? -1.103 -9.584 10.001 1.00 94.12 261 ALA A CA 1
ATOM 1916 C C . ALA A 1 261 ? -0.400 -10.865 9.540 1.00 94.12 261 ALA A C 1
ATOM 1918 O O . ALA A 1 261 ? 0.766 -11.105 9.858 1.00 94.12 261 ALA A O 1
ATOM 1919 N N . SER A 1 262 ? -1.094 -11.665 8.734 1.00 94.00 262 SER A N 1
ATOM 1920 C CA . SER A 1 262 ? -0.460 -12.679 7.894 1.00 94.00 262 SER A CA 1
ATOM 1921 C C . SER A 1 262 ? -0.255 -12.128 6.490 1.00 94.00 262 SER A C 1
ATOM 1923 O O . SER A 1 262 ? -1.082 -11.372 5.983 1.00 94.00 262 SER A O 1
ATOM 1925 N N . VAL A 1 263 ? 0.852 -12.512 5.861 1.00 93.38 263 VAL A N 1
ATOM 1926 C CA . VAL A 1 263 ? 1.123 -12.189 4.463 1.00 93.38 263 VAL A CA 1
ATOM 1927 C C . VAL A 1 263 ? 1.378 -13.470 3.687 1.00 93.38 263 VAL A C 1
ATOM 1929 O O . VAL A 1 263 ? 2.152 -14.329 4.108 1.00 93.38 263 VAL A O 1
ATOM 1932 N N . GLU A 1 264 ? 0.715 -13.588 2.550 1.00 91.38 264 GLU A N 1
ATOM 1933 C CA . GLU A 1 264 ? 0.813 -14.716 1.642 1.00 91.38 264 GLU A CA 1
ATOM 1934 C C . GLU A 1 264 ? 1.206 -14.223 0.257 1.00 91.38 264 GLU A C 1
ATOM 1936 O O . GLU A 1 264 ? 0.835 -13.135 -0.186 1.00 91.38 264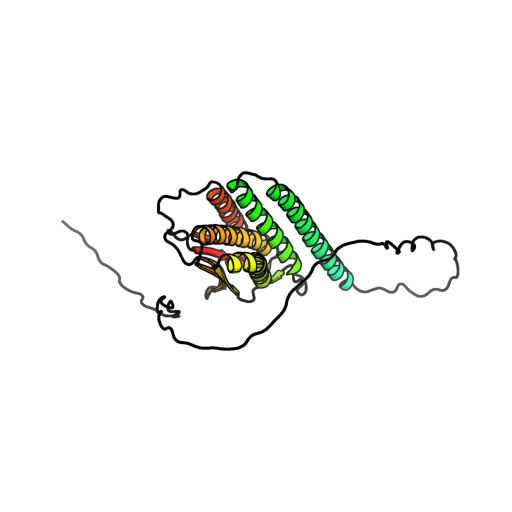 GLU A O 1
ATOM 1941 N N . ARG A 1 265 ? 1.988 -15.041 -0.437 1.00 87.81 265 ARG A N 1
ATOM 1942 C CA . ARG A 1 265 ? 2.454 -14.770 -1.790 1.00 87.81 265 ARG A CA 1
ATOM 1943 C C . ARG A 1 265 ? 2.220 -16.019 -2.612 1.00 87.81 265 ARG A C 1
ATOM 1945 O O . ARG A 1 265 ? 2.645 -17.102 -2.209 1.00 87.81 265 ARG A O 1
ATOM 1952 N N . SER A 1 266 ? 1.525 -15.875 -3.734 1.00 86.75 266 SER A N 1
ATOM 1953 C CA . SER A 1 266 ? 1.242 -17.005 -4.615 1.00 86.75 266 SER A CA 1
ATOM 1954 C C . SER A 1 266 ? 2.535 -17.574 -5.210 1.00 86.75 266 SER A C 1
ATOM 1956 O O . SER A 1 266 ? 3.537 -16.871 -5.359 1.00 86.75 266 SER A O 1
ATOM 1958 N N . ALA A 1 267 ? 2.525 -18.865 -5.557 1.00 78.81 267 ALA A N 1
ATOM 1959 C CA . ALA A 1 267 ? 3.702 -19.557 -6.091 1.00 78.81 267 ALA A CA 1
ATOM 1960 C C . ALA A 1 267 ? 4.208 -18.953 -7.415 1.00 78.81 267 ALA A C 1
ATOM 1962 O O . ALA A 1 267 ? 5.406 -18.962 -7.684 1.00 78.81 267 ALA A O 1
ATOM 1963 N N . ASP A 1 268 ? 3.292 -18.403 -8.211 1.00 76.44 268 ASP A N 1
ATOM 1964 C CA . ASP A 1 268 ? 3.564 -17.697 -9.465 1.00 76.44 268 ASP A CA 1
ATOM 1965 C C . ASP A 1 268 ? 3.922 -16.213 -9.275 1.00 76.44 268 ASP A C 1
ATOM 1967 O O . ASP A 1 268 ? 4.173 -15.514 -10.255 1.00 76.44 268 ASP A O 1
ATOM 1971 N N . ASP A 1 269 ? 3.957 -15.726 -8.030 1.00 78.56 269 ASP A N 1
ATOM 1972 C CA . ASP A 1 269 ? 4.295 -14.347 -7.674 1.00 78.56 269 ASP A CA 1
ATOM 1973 C C . ASP A 1 269 ? 3.334 -13.270 -8.233 1.00 78.56 269 ASP A C 1
ATOM 1975 O O . ASP A 1 269 ? 3.659 -12.078 -8.335 1.00 78.56 269 ASP A O 1
ATOM 1979 N N . ARG A 1 270 ? 2.122 -13.688 -8.610 1.00 82.75 270 ARG A N 1
ATOM 1980 C CA . ARG A 1 270 ? 1.098 -12.821 -9.212 1.00 82.75 270 ARG A CA 1
ATOM 1981 C C . ARG A 1 270 ? 0.197 -12.157 -8.189 1.00 82.75 270 ARG A C 1
ATOM 1983 O O . ARG A 1 270 ? -0.333 -11.084 -8.456 1.00 82.75 270 ARG A O 1
ATOM 1990 N N . ARG A 1 271 ? 0.037 -12.774 -7.021 1.00 88.75 271 ARG A N 1
ATOM 1991 C CA . ARG A 1 271 ? -0.798 -12.282 -5.930 1.00 88.75 271 ARG A CA 1
ATOM 1992 C C . ARG A 1 271 ? 0.027 -12.159 -4.662 1.00 88.75 271 ARG A C 1
ATOM 1994 O O . ARG A 1 271 ? 0.694 -13.110 -4.250 1.00 88.75 271 ARG A O 1
ATOM 2001 N N . ILE A 1 272 ? -0.071 -10.999 -4.029 1.00 92.31 272 ILE A N 1
ATOM 2002 C CA . ILE A 1 272 ? 0.334 -10.812 -2.641 1.00 92.31 272 ILE A CA 1
ATOM 2003 C C . ILE A 1 272 ? -0.925 -10.458 -1.858 1.00 92.31 272 ILE A C 1
ATOM 2005 O O . ILE A 1 272 ? -1.647 -9.534 -2.232 1.00 92.31 272 ILE A O 1
ATOM 2009 N N . THR A 1 273 ? -1.179 -11.209 -0.796 1.00 94.69 273 THR A N 1
ATOM 2010 C CA . THR A 1 273 ? -2.348 -11.057 0.066 1.00 94.69 273 THR A CA 1
ATOM 2011 C C . THR A 1 273 ? -1.870 -10.750 1.472 1.00 94.69 273 THR A C 1
ATOM 2013 O O . THR A 1 273 ? -1.053 -11.477 2.030 1.00 94.69 273 THR A O 1
ATOM 2016 N N . LEU A 1 274 ? -2.389 -9.682 2.059 1.00 96.38 274 LEU A N 1
ATOM 2017 C CA . LEU A 1 274 ? -2.202 -9.341 3.459 1.00 96.38 274 LEU A CA 1
ATOM 2018 C C . LEU A 1 274 ? -3.545 -9.485 4.177 1.00 96.38 274 LEU A C 1
ATOM 2020 O O . LEU A 1 274 ? -4.557 -8.981 3.696 1.00 96.38 274 LEU A O 1
ATOM 2024 N N . ILE A 1 275 ? -3.553 -10.151 5.327 1.00 96.69 275 ILE A N 1
ATOM 2025 C CA . ILE A 1 275 ? -4.756 -10.387 6.128 1.00 96.69 275 ILE A CA 1
ATOM 2026 C C . ILE A 1 275 ? -4.514 -9.852 7.534 1.00 96.69 275 ILE A C 1
ATOM 2028 O O . ILE A 1 275 ? -3.625 -10.316 8.251 1.00 96.69 275 ILE A O 1
ATOM 2032 N N . LEU A 1 276 ? -5.319 -8.876 7.937 1.00 95.69 276 LEU A N 1
ATOM 2033 C CA . LEU A 1 276 ? -5.286 -8.261 9.254 1.00 95.69 276 LEU A CA 1
ATOM 2034 C C . LEU A 1 276 ? -6.486 -8.759 10.070 1.00 95.69 276 LEU A C 1
ATOM 2036 O O . LEU A 1 276 ? -7.638 -8.624 9.655 1.00 95.69 276 LEU A O 1
ATOM 2040 N N . ARG A 1 277 ? -6.214 -9.360 11.233 1.00 93.62 277 ARG A N 1
ATOM 2041 C CA . ARG A 1 277 ? -7.251 -9.963 12.087 1.00 93.62 277 ARG A CA 1
ATOM 2042 C C . ARG A 1 277 ? -8.193 -8.905 12.680 1.00 93.62 277 ARG A C 1
ATOM 2044 O O . ARG A 1 277 ? -7.730 -7.798 12.956 1.00 93.62 277 ARG A O 1
ATOM 2051 N N . PRO A 1 278 ? -9.453 -9.254 13.007 1.00 91.56 278 PRO A N 1
ATOM 2052 C CA . PRO A 1 278 ? -10.424 -8.316 13.574 1.00 91.56 278 PRO A CA 1
ATOM 2053 C C . PRO A 1 278 ? -9.928 -7.609 14.839 1.00 91.56 278 PRO A C 1
ATOM 2055 O O . PRO A 1 278 ? -10.136 -6.413 14.993 1.00 91.56 278 PRO A O 1
ATOM 2058 N N . SER A 1 279 ? -9.178 -8.314 15.693 1.00 89.31 279 SER A N 1
ATOM 2059 C CA . SER A 1 279 ? -8.598 -7.767 16.931 1.00 89.31 279 SER A CA 1
ATOM 2060 C C . SER A 1 279 ? -7.591 -6.632 16.721 1.00 89.31 279 SER A C 1
ATOM 2062 O O . SER A 1 279 ? -7.208 -5.965 17.675 1.00 89.31 279 SER A O 1
ATOM 2064 N N . ARG A 1 280 ? -7.128 -6.424 15.486 1.00 87.75 280 ARG A N 1
ATOM 2065 C CA . ARG A 1 280 ? -6.226 -5.332 15.093 1.00 87.75 280 ARG A CA 1
ATOM 2066 C C . ARG A 1 280 ? -6.965 -4.166 14.440 1.00 87.75 280 ARG A C 1
ATOM 2068 O O . ARG A 1 280 ? -6.336 -3.188 14.049 1.00 87.75 280 ARG A O 1
ATOM 2075 N N . LEU A 1 281 ? -8.282 -4.284 14.294 1.00 86.56 281 LEU A N 1
ATOM 2076 C CA . LEU A 1 281 ? -9.144 -3.273 13.697 1.00 86.56 281 LEU A CA 1
ATOM 2077 C C . LEU A 1 281 ? -9.888 -2.456 14.758 1.00 86.56 281 LEU A C 1
ATOM 2079 O O . LEU A 1 281 ? -10.632 -1.566 14.367 1.00 86.56 281 LEU A O 1
ATOM 2083 N N . GLU A 1 282 ? -9.740 -2.734 16.057 1.00 80.19 282 GLU A N 1
ATOM 2084 C CA . GLU A 1 282 ? -10.491 -2.076 17.146 1.00 80.19 282 GLU A CA 1
ATOM 2085 C C . GLU A 1 282 ? -9.768 -0.898 17.800 1.00 80.19 282 GLU A C 1
ATOM 2087 O O . GLU A 1 282 ? -8.548 -0.993 18.037 1.00 80.19 282 GLU A O 1
#